Protein AF-A0A8X6WBP4-F1 (afdb_monomer)

Foldseek 3Di:
DDKDWDFDWDQDPVRDTDGDPATDIDQLLQLVQCLLCLVVDDQPDPDWDWDDGPNFWIWIWDADVNFTKIKIWTWDQDPVRDIGTDPHIDIGGPVRSVVCNVCSVVVNVVSLCCCFVPVLLVLLQVVLCVLDPDDADDDDCVVVLVVLLVLLLQLLLVQLVVLLVVQDDFQCVVVVPPDPVSGCVNPPALVNSCVNCVSNSSSVRPSNVSSVVSCVVCVVSSSNSDPVSSVVDPRVVSNVSSSVVNNVPTPVD

Sequence (253 aa):
MVQVHLRLYKRDGNNRLFPTKRGVCFSPMLWQSFVNQIEQINTSSSVEETILIKDSLMISTVFIENIPNIIFQRYFQKKDYSKKFVPGTCVLSENNWLELQRIHKIITESVMWLTFDRMLRNLLLSEASKIMPSAVVNTDASEVELVLTTSLIELLCDYLGNSIADVFECYGCVQQYGNQLGHECITMDYETRIRLYGGLALFTIDFEQLIKDFIQRNIQLLNYLNPIFVNKWDMLSIFDNAKKMYIASDPNR

Solvent-accessible surface area (backbone atoms only — not comparable to full-atom values): 14447 Å² total; per-residue (Å²): 133,72,69,50,74,50,61,48,67,45,66,51,100,82,69,49,80,42,78,51,87,38,20,46,76,29,47,60,41,56,44,44,56,43,59,79,45,53,85,76,63,68,75,86,55,98,59,77,46,76,50,71,44,90,82,36,35,39,39,32,42,43,70,59,95,85,39,55,28,43,36,37,37,40,36,44,68,45,98,85,69,48,76,45,75,49,96,31,52,28,77,32,48,56,71,56,45,55,48,46,68,71,44,46,64,62,51,50,53,50,52,51,46,50,44,43,54,53,46,47,51,50,50,45,51,56,56,48,48,74,80,48,84,81,60,85,67,91,64,95,48,65,70,57,48,51,54,54,50,50,53,48,24,52,52,46,22,52,45,41,52,52,22,29,61,74,68,57,80,34,62,14,67,77,71,63,52,92,49,69,91,47,23,47,82,74,70,56,53,45,60,59,46,44,72,74,34,37,70,49,9,57,58,62,48,60,61,71,58,52,43,51,52,50,48,66,76,39,59,92,56,48,59,57,64,41,73,76,54,55,71,67,59,55,47,64,60,45,52,53,49,10,54,50,51,44,40,70,64,34,88,90,113

pLDDT: mean 87.06, std 8.37, range [54.28, 97.69]

Radius of gyration: 22.21 Å; Cα contacts (8 Å, |Δi|>4): 314; chains: 1; bounding box: 58×42×57 Å

Structure (mmCIF, N/CA/C/O backbone):
data_AF-A0A8X6WBP4-F1
#
_entry.id   AF-A0A8X6WBP4-F1
#
loop_
_atom_site.group_PDB
_atom_site.id
_atom_site.type_symbol
_atom_site.label_atom_id
_atom_site.label_alt_id
_atom_site.label_comp_id
_atom_site.label_asym_id
_atom_site.label_entity_id
_atom_site.label_seq_id
_atom_site.pdbx_PDB_ins_code
_atom_site.Cartn_x
_atom_site.Cartn_y
_atom_site.Cartn_z
_atom_site.occupancy
_atom_site.B_iso_or_equiv
_atom_site.auth_seq_id
_atom_site.auth_comp_id
_atom_site.auth_asym_id
_atom_site.auth_atom_id
_atom_site.pdbx_PDB_model_num
ATOM 1 N N . MET A 1 1 ? 3.610 -11.445 1.549 1.00 72.06 1 MET A N 1
ATOM 2 C CA . MET A 1 1 ? 2.913 -10.143 1.537 1.00 72.06 1 MET A CA 1
ATOM 3 C C . MET A 1 1 ? 2.976 -9.532 2.931 1.00 72.06 1 MET A C 1
ATOM 5 O O . MET A 1 1 ? 2.794 -10.263 3.900 1.00 72.06 1 MET A O 1
ATOM 9 N N . VAL A 1 2 ? 3.289 -8.239 3.039 1.00 86.56 2 VAL A N 1
ATOM 10 C CA . VAL A 1 2 ? 3.347 -7.511 4.321 1.00 86.56 2 VAL A CA 1
ATOM 11 C C . VAL A 1 2 ? 1.945 -7.431 4.923 1.00 86.56 2 VAL A C 1
ATOM 13 O O . VAL A 1 2 ? 0.973 -7.299 4.184 1.00 86.56 2 VAL A O 1
ATOM 16 N N . GLN A 1 3 ? 1.824 -7.555 6.243 1.00 91.25 3 GLN A N 1
ATOM 17 C CA . GLN A 1 3 ? 0.559 -7.417 6.967 1.00 91.25 3 GLN A CA 1
ATOM 18 C C . GLN A 1 3 ? 0.796 -6.633 8.255 1.00 91.25 3 GLN A C 1
ATOM 20 O O . GLN A 1 3 ? 1.812 -6.836 8.922 1.00 91.25 3 GLN A O 1
ATOM 25 N N . VAL A 1 4 ? -0.163 -5.787 8.630 1.00 93.06 4 VAL A N 1
ATOM 26 C CA . VAL A 1 4 ? -0.171 -5.134 9.945 1.00 93.06 4 VAL A CA 1
ATOM 27 C C . VAL A 1 4 ? -1.068 -5.938 10.870 1.00 93.06 4 VAL A C 1
ATOM 29 O O . VAL A 1 4 ? -2.207 -6.259 10.530 1.00 93.06 4 VAL A O 1
ATOM 32 N N . HIS A 1 5 ? -0.562 -6.279 12.051 1.00 92.69 5 HIS A N 1
ATOM 33 C CA . HIS A 1 5 ? -1.313 -7.019 13.056 1.00 92.69 5 HIS A CA 1
ATOM 34 C C . HIS A 1 5 ? -1.520 -6.158 14.295 1.00 92.69 5 HIS A C 1
ATOM 36 O O . HIS A 1 5 ? -0.564 -5.853 15.003 1.00 92.69 5 HIS A O 1
ATOM 42 N N . LEU A 1 6 ? -2.779 -5.859 14.606 1.00 92.44 6 LEU A N 1
ATOM 43 C CA . LEU A 1 6 ? -3.164 -5.289 15.890 1.00 92.44 6 LEU A CA 1
ATOM 44 C C . LEU A 1 6 ? -3.692 -6.425 16.769 1.00 92.44 6 LEU A C 1
ATOM 46 O O . LEU A 1 6 ? -4.698 -7.054 16.434 1.00 92.44 6 LEU A O 1
ATOM 50 N N . ARG A 1 7 ? -2.989 -6.746 17.860 1.00 91.00 7 ARG A N 1
ATOM 51 C CA . ARG A 1 7 ? -3.294 -7.915 18.698 1.00 91.00 7 ARG A CA 1
ATOM 52 C C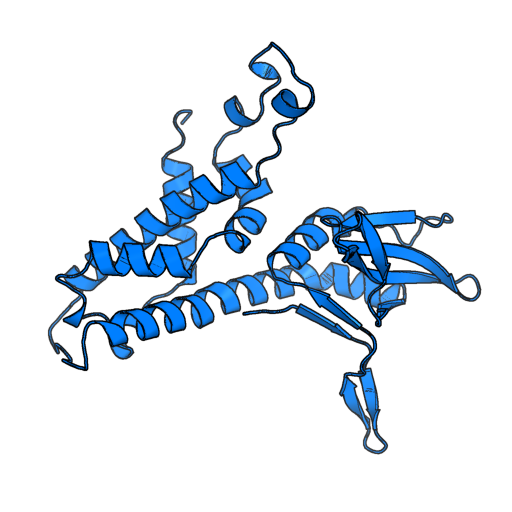 . ARG A 1 7 ? -3.240 -7.598 20.179 1.00 91.00 7 ARG A C 1
ATOM 54 O O . ARG A 1 7 ? -2.382 -6.852 20.634 1.00 91.00 7 ARG A O 1
ATOM 61 N N . LEU A 1 8 ? -4.099 -8.280 20.930 1.00 89.56 8 LEU A N 1
ATOM 62 C CA . LEU A 1 8 ? -3.974 -8.361 22.377 1.00 89.56 8 LEU A CA 1
ATOM 63 C C . LEU A 1 8 ? -2.811 -9.294 22.728 1.00 89.56 8 LEU A C 1
ATOM 65 O O . LEU A 1 8 ? -2.771 -10.431 22.244 1.00 89.56 8 LEU A O 1
ATOM 69 N N . TYR A 1 9 ? -1.919 -8.842 23.604 1.00 90.81 9 TYR A N 1
ATOM 70 C CA . TYR A 1 9 ? -0.836 -9.648 24.164 1.00 90.81 9 TYR A CA 1
ATOM 71 C C . TYR A 1 9 ? -1.169 -10.096 25.588 1.00 90.81 9 TYR A C 1
ATOM 73 O O . TYR A 1 9 ? -1.854 -9.399 26.334 1.00 90.81 9 TYR A O 1
ATOM 81 N N . LYS A 1 10 ? -0.674 -11.274 25.967 1.00 92.31 10 LYS A N 1
ATOM 82 C CA . LYS A 1 10 ? -0.695 -11.783 27.343 1.00 92.31 10 LYS A CA 1
ATOM 83 C C . LYS A 1 10 ? 0.729 -11.958 27.842 1.00 92.31 10 LYS A C 1
ATOM 85 O O . LYS A 1 10 ? 1.623 -12.226 27.046 1.00 92.31 10 LYS A O 1
ATOM 90 N N . ARG A 1 11 ? 0.921 -11.827 29.152 1.00 94.75 11 ARG A N 1
ATOM 91 C CA . ARG A 1 11 ? 2.181 -12.160 29.820 1.00 94.75 11 ARG A CA 1
ATOM 92 C C . ARG A 1 11 ? 2.130 -13.613 30.294 1.00 94.75 11 ARG A C 1
ATOM 94 O O . ARG A 1 11 ? 1.079 -14.060 30.752 1.00 94.75 11 ARG A O 1
ATOM 101 N N . ASP A 1 12 ? 3.225 -14.348 30.140 1.00 91.44 12 ASP A N 1
ATOM 102 C CA . ASP A 1 12 ? 3.395 -15.649 30.795 1.00 91.44 12 ASP A CA 1
ATOM 103 C C . ASP A 1 12 ? 3.832 -15.483 32.263 1.00 91.44 12 ASP A C 1
ATOM 105 O O . ASP A 1 12 ? 4.003 -14.366 32.757 1.00 91.44 12 ASP A O 1
ATOM 109 N N . GLY A 1 13 ? 4.042 -16.604 32.963 1.00 91.56 13 GLY A N 1
ATOM 110 C CA . GLY A 1 13 ? 4.561 -16.605 34.337 1.00 91.56 13 GLY A CA 1
ATOM 111 C C . GLY A 1 13 ? 5.961 -15.991 34.490 1.00 91.56 13 GLY A C 1
ATOM 112 O O . GLY A 1 13 ? 6.348 -15.649 35.600 1.00 91.56 13 GLY A O 1
ATOM 113 N N . ASN A 1 14 ? 6.691 -15.792 33.386 1.00 93.12 14 ASN A N 1
ATOM 114 C CA . ASN A 1 14 ? 8.007 -15.150 33.327 1.00 93.12 14 ASN A CA 1
ATOM 115 C C . ASN A 1 14 ? 7.933 -13.714 32.782 1.00 93.12 14 ASN A C 1
ATOM 117 O O . ASN A 1 14 ? 8.950 -13.146 32.379 1.00 93.12 14 ASN A O 1
ATOM 121 N N . ASN A 1 15 ? 6.736 -13.121 32.744 1.00 91.75 15 ASN A N 1
ATOM 122 C CA . ASN A 1 15 ? 6.488 -11.757 32.290 1.00 91.75 15 ASN A CA 1
ATOM 123 C C . ASN A 1 15 ? 6.771 -11.492 30.792 1.00 91.75 15 ASN A C 1
ATOM 125 O O . ASN A 1 15 ? 6.808 -10.333 30.368 1.00 91.75 15 ASN A O 1
ATOM 129 N N . ARG A 1 16 ? 6.949 -12.537 29.975 1.00 93.69 16 ARG A N 1
ATOM 130 C CA . ARG A 1 16 ? 7.169 -12.436 28.523 1.00 93.69 16 ARG A CA 1
ATOM 131 C C . ARG A 1 16 ? 5.844 -12.243 27.797 1.00 93.69 16 ARG A C 1
ATOM 133 O O . ARG A 1 16 ? 4.859 -12.907 28.108 1.00 93.69 16 ARG A O 1
ATOM 140 N N . LEU A 1 17 ? 5.823 -11.340 26.819 1.00 93.94 17 LEU A N 1
ATOM 141 C CA . LEU A 1 17 ? 4.630 -11.035 26.030 1.00 93.94 17 LEU A CA 1
ATOM 142 C C . LEU A 1 17 ? 4.447 -12.039 24.887 1.00 93.94 17 LEU A C 1
ATOM 144 O O . LEU A 1 17 ? 5.353 -12.241 24.084 1.00 93.94 17 LEU A O 1
ATOM 148 N N . PHE A 1 18 ? 3.241 -12.593 24.764 1.00 92.31 18 PHE A N 1
ATOM 149 C CA . PHE A 1 18 ? 2.841 -13.451 23.650 1.00 92.31 18 PHE A CA 1
ATOM 150 C C . PHE A 1 18 ? 1.540 -12.956 23.017 1.00 92.31 18 PHE A C 1
ATOM 152 O O . PHE A 1 18 ? 0.595 -12.612 23.739 1.00 92.31 18 PHE A O 1
ATOM 159 N N . PRO A 1 19 ? 1.454 -12.928 21.676 1.00 90.62 19 PRO A N 1
ATOM 160 C CA . PRO A 1 19 ? 0.252 -12.491 20.990 1.00 90.62 19 PRO A CA 1
ATOM 161 C C . PRO A 1 19 ? -0.862 -13.522 21.170 1.00 90.62 19 PRO A C 1
ATOM 163 O O . PRO A 1 19 ? -0.666 -14.728 21.017 1.00 90.62 19 PRO A O 1
ATOM 166 N N . THR A 1 20 ? -2.073 -13.051 21.442 1.00 89.44 20 THR A N 1
ATOM 167 C CA . THR A 1 20 ? -3.259 -13.910 21.465 1.00 89.44 20 THR A CA 1
ATOM 168 C C . THR A 1 20 ? -3.859 -14.073 20.063 1.00 89.44 20 THR A C 1
ATOM 170 O O . THR A 1 20 ? -3.433 -13.450 19.083 1.00 89.44 20 THR A O 1
ATOM 173 N N . LYS A 1 21 ? -4.897 -14.914 19.961 1.00 84.56 21 LYS A N 1
ATOM 174 C CA . LYS A 1 21 ? -5.752 -14.999 18.766 1.00 84.56 21 LYS A CA 1
ATOM 175 C C . LYS A 1 21 ? -6.727 -13.815 18.638 1.00 84.56 21 LYS A C 1
ATOM 177 O O . LYS A 1 21 ? -7.383 -13.708 17.610 1.00 84.56 21 LYS A O 1
ATOM 182 N N . ARG A 1 22 ? -6.842 -12.950 19.657 1.00 86.19 22 ARG A N 1
ATOM 183 C CA . ARG A 1 22 ? -7.698 -11.756 19.619 1.00 86.19 22 ARG A CA 1
ATOM 184 C C . ARG A 1 22 ? -6.939 -10.608 18.965 1.00 86.19 22 ARG A C 1
ATOM 186 O O . ARG A 1 22 ? -5.883 -10.197 19.450 1.00 86.19 22 ARG A O 1
ATOM 193 N N . GLY A 1 23 ? -7.472 -10.119 17.859 1.00 89.75 23 GLY A N 1
ATOM 194 C CA . GLY A 1 23 ? -6.868 -9.056 17.082 1.00 89.75 23 GLY A CA 1
ATOM 195 C C . GLY A 1 23 ? -7.451 -8.978 15.683 1.00 89.75 23 GLY A C 1
ATOM 196 O O . GLY A 1 23 ? -8.296 -9.785 15.297 1.00 89.75 23 GLY A O 1
ATOM 197 N N . VAL A 1 24 ? -6.945 -8.020 14.922 1.00 91.38 24 VAL A N 1
ATOM 198 C CA . VAL A 1 24 ? -7.272 -7.823 13.513 1.00 91.38 24 VAL A CA 1
ATOM 199 C C . VAL A 1 24 ? -5.991 -7.757 12.687 1.00 91.38 24 VAL A C 1
ATOM 201 O O . VAL A 1 24 ? -4.906 -7.437 13.178 1.00 91.38 24 VAL A O 1
ATOM 204 N N . CYS A 1 25 ? -6.115 -8.136 11.421 1.00 91.38 25 CYS A N 1
ATOM 205 C CA . CYS A 1 25 ? -5.031 -8.144 10.451 1.00 91.38 25 CYS A CA 1
ATOM 206 C C . CYS A 1 25 ? -5.423 -7.254 9.279 1.00 91.38 25 CYS A C 1
ATOM 208 O O . CYS A 1 25 ? -6.505 -7.450 8.713 1.00 91.38 25 CYS A O 1
ATOM 210 N N . PHE A 1 26 ? -4.538 -6.337 8.909 1.00 92.00 26 PHE A N 1
ATOM 211 C CA . PHE A 1 26 ? -4.713 -5.413 7.801 1.00 92.00 26 PHE A CA 1
ATOM 212 C C . PHE A 1 26 ? -3.781 -5.808 6.658 1.00 92.00 26 PHE A C 1
ATOM 214 O O . PHE A 1 26 ? -2.577 -5.996 6.870 1.00 92.00 26 PHE A O 1
ATOM 221 N N . SER A 1 27 ? -4.331 -5.872 5.445 1.00 91.38 27 SER A N 1
ATOM 222 C CA . SER A 1 27 ? -3.504 -5.732 4.249 1.00 91.38 27 SER A CA 1
ATOM 223 C C . SER A 1 27 ? -2.949 -4.301 4.184 1.00 91.38 27 SER A C 1
ATOM 225 O O . SER A 1 27 ? -3.546 -3.405 4.787 1.00 91.38 27 SER A O 1
ATOM 227 N N . PRO A 1 28 ? -1.854 -4.049 3.448 1.00 91.50 28 PRO A N 1
ATOM 228 C CA . PRO A 1 28 ? -1.302 -2.701 3.307 1.00 91.50 28 PRO A CA 1
ATOM 229 C C . PRO A 1 28 ? -2.335 -1.678 2.808 1.00 91.50 28 PRO A C 1
ATOM 231 O O . PRO A 1 28 ? -2.481 -0.610 3.394 1.00 91.50 28 PRO A O 1
ATOM 234 N N . MET A 1 29 ? -3.155 -2.055 1.821 1.00 89.56 29 MET A N 1
ATOM 235 C CA . MET A 1 29 ? -4.244 -1.214 1.309 1.00 89.56 29 MET A CA 1
ATOM 236 C C . MET A 1 29 ? -5.315 -0.909 2.372 1.00 89.56 29 MET A C 1
ATOM 238 O O . MET A 1 29 ? -5.761 0.234 2.503 1.00 89.56 29 MET A O 1
ATOM 242 N N . LEU A 1 30 ? -5.730 -1.915 3.154 1.00 91.56 30 LEU A N 1
ATOM 243 C CA . LEU A 1 30 ? -6.717 -1.721 4.221 1.00 91.56 30 LEU A CA 1
A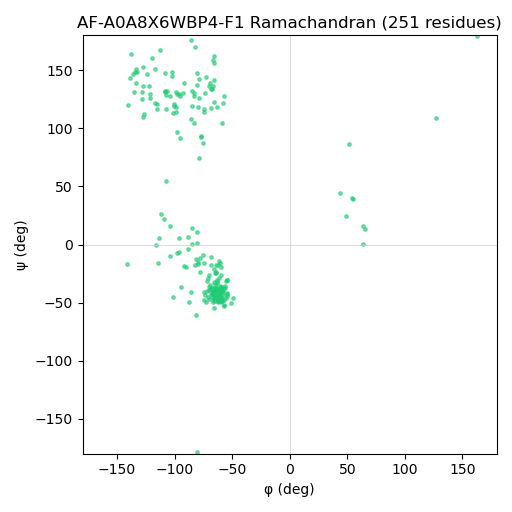TOM 244 C C . LEU A 1 30 ? -6.145 -0.866 5.360 1.00 91.56 30 LEU A C 1
ATOM 246 O O . LEU A 1 30 ? -6.861 -0.037 5.913 1.00 91.56 30 LEU A O 1
ATOM 250 N N . TRP A 1 31 ? -4.860 -1.043 5.681 1.00 94.19 31 TRP A N 1
ATOM 251 C CA . TRP A 1 31 ? -4.138 -0.210 6.641 1.00 94.19 31 TRP A CA 1
ATOM 252 C C . TRP A 1 31 ? -4.106 1.251 6.189 1.00 94.19 31 TRP A C 1
ATOM 254 O O . TRP A 1 31 ? -4.489 2.125 6.958 1.00 94.19 31 TRP A O 1
ATOM 264 N N . GLN A 1 32 ? -3.739 1.519 4.934 1.00 93.00 32 GLN A N 1
ATOM 265 C CA . GLN A 1 32 ? -3.720 2.883 4.404 1.00 93.00 32 GLN A CA 1
ATOM 266 C C . GLN A 1 32 ? -5.115 3.519 4.396 1.00 93.00 32 GLN A C 1
ATOM 268 O O . GLN A 1 32 ? -5.271 4.676 4.775 1.00 93.00 32 GLN A O 1
ATOM 273 N N . SER A 1 33 ? -6.142 2.750 4.023 1.00 91.81 33 SER A N 1
ATOM 274 C CA . SER A 1 33 ? -7.533 3.220 4.056 1.00 91.81 33 SER A CA 1
ATOM 275 C C . SER A 1 33 ? -7.980 3.580 5.478 1.00 91.81 33 SER A C 1
ATOM 277 O O . SER A 1 33 ? -8.691 4.561 5.666 1.00 91.81 33 SER A O 1
ATOM 279 N N . PHE A 1 34 ? -7.543 2.805 6.476 1.00 92.81 34 PHE A N 1
ATOM 280 C CA . PHE A 1 34 ? -7.770 3.104 7.888 1.00 92.81 34 PHE A CA 1
ATOM 281 C C . PHE A 1 34 ? -7.025 4.369 8.332 1.00 92.81 34 PHE A C 1
ATOM 283 O O . PHE A 1 34 ? -7.631 5.240 8.946 1.00 92.81 34 PHE A O 1
ATOM 290 N N . VAL A 1 35 ? -5.740 4.500 7.993 1.00 92.75 35 VAL A N 1
ATOM 291 C CA . VAL A 1 35 ? -4.917 5.666 8.354 1.00 92.75 35 VAL A CA 1
ATOM 292 C C . VAL A 1 35 ? -5.518 6.966 7.823 1.00 92.75 35 VAL A C 1
ATOM 294 O O . VAL A 1 35 ? -5.563 7.946 8.557 1.00 92.75 35 VAL A O 1
ATOM 297 N N . ASN A 1 36 ? -6.070 6.967 6.608 1.00 88.88 36 ASN A N 1
ATOM 298 C CA . ASN A 1 36 ? -6.724 8.150 6.039 1.00 88.88 36 ASN A CA 1
ATOM 299 C C . ASN A 1 36 ? -7.960 8.620 6.838 1.00 88.88 36 ASN A C 1
ATOM 301 O O . ASN A 1 36 ? -8.400 9.751 6.661 1.00 88.88 36 ASN A O 1
ATOM 305 N N . GLN A 1 37 ? -8.525 7.766 7.697 1.00 88.62 37 GLN A N 1
ATOM 306 C CA . GLN A 1 37 ? -9.710 8.061 8.512 1.00 88.62 37 GLN A CA 1
ATOM 307 C C . GLN A 1 37 ? -9.416 8.040 10.020 1.00 88.62 37 GLN A C 1
ATOM 309 O O . GLN A 1 37 ? -10.312 8.289 10.823 1.00 88.62 37 GLN A O 1
ATOM 314 N N . ILE A 1 38 ? -8.172 7.765 10.432 1.00 89.44 38 ILE A N 1
ATOM 315 C CA . ILE A 1 38 ? -7.828 7.549 11.845 1.00 89.44 38 ILE A CA 1
ATOM 316 C C . ILE A 1 38 ? -8.076 8.792 12.713 1.00 89.44 38 ILE A C 1
ATOM 318 O O . ILE A 1 38 ? -8.403 8.676 13.891 1.00 89.44 38 ILE A O 1
ATOM 322 N N . GLU A 1 39 ? -7.942 9.981 12.128 1.00 84.75 39 GLU A N 1
ATOM 323 C CA . GLU A 1 39 ? -8.155 11.266 12.803 1.00 84.75 39 GLU A CA 1
ATOM 324 C C . GLU A 1 39 ? -9.644 11.632 12.923 1.00 84.75 39 GLU A C 1
ATOM 326 O O . GLU A 1 39 ? -10.002 12.469 13.745 1.00 84.75 39 GLU A O 1
ATOM 331 N N . GLN A 1 40 ? -10.522 10.991 12.142 1.00 82.94 40 GLN A N 1
ATOM 332 C CA . GLN A 1 40 ? -11.969 11.243 12.162 1.00 82.94 40 GLN A CA 1
ATOM 333 C C . GLN A 1 40 ? -12.681 10.480 13.286 1.00 82.94 40 GLN A C 1
ATOM 335 O O . GLN A 1 40 ? -13.807 10.812 13.642 1.00 82.94 40 GLN A O 1
ATOM 340 N N . ILE A 1 41 ? -12.035 9.456 13.847 1.00 81.75 41 ILE A N 1
ATOM 341 C CA . ILE A 1 41 ? -12.602 8.608 14.896 1.00 81.75 41 ILE A CA 1
ATOM 342 C C . ILE A 1 41 ? -12.345 9.269 16.243 1.00 81.75 41 ILE A C 1
ATOM 344 O O . ILE A 1 41 ? -11.213 9.284 16.740 1.00 81.75 41 ILE A O 1
ATOM 348 N N . ASN A 1 42 ? -13.404 9.805 16.841 1.00 73.88 42 ASN A N 1
ATOM 349 C CA . ASN A 1 42 ? -13.314 10.501 18.110 1.00 73.88 42 ASN A CA 1
ATOM 350 C C . ASN A 1 42 ? -13.719 9.585 19.277 1.00 73.88 42 ASN A C 1
ATOM 352 O O . ASN A 1 42 ? -14.863 9.150 19.369 1.00 73.88 42 ASN A O 1
ATOM 356 N N . THR A 1 43 ? -12.794 9.321 20.205 1.00 69.75 43 THR A N 1
ATOM 357 C CA . THR A 1 43 ? -13.091 8.596 21.456 1.00 69.75 43 THR A CA 1
ATOM 358 C C . THR A 1 43 ? -13.747 9.462 22.526 1.00 69.75 43 THR A C 1
ATOM 360 O O . THR A 1 43 ? -14.265 8.921 23.498 1.00 69.75 43 THR A O 1
ATOM 363 N N . SER A 1 44 ? -13.717 10.790 22.374 1.00 69.19 44 SER A N 1
ATOM 364 C CA . SER A 1 44 ? -14.253 11.740 23.359 1.00 69.19 44 SER A CA 1
ATOM 365 C C . SER A 1 44 ? -15.736 12.073 23.162 1.00 69.19 44 SER A C 1
ATOM 367 O O . SER A 1 44 ? -16.309 12.802 23.974 1.00 69.19 44 SER A O 1
ATOM 369 N N . SER A 1 45 ? -16.377 11.560 22.104 1.00 67.44 45 SER A N 1
ATOM 370 C CA . SER A 1 45 ? -17.820 11.720 21.929 1.00 67.44 45 SER A CA 1
ATOM 371 C C . SER A 1 45 ? -18.571 10.830 22.924 1.00 67.44 45 SER A C 1
ATOM 373 O O . SER A 1 45 ? -18.148 9.724 23.243 1.00 67.44 45 SER A O 1
ATOM 375 N N . SER A 1 46 ? -19.706 11.309 23.438 1.00 68.75 46 SER A N 1
ATOM 376 C CA . SER A 1 46 ? -20.600 10.530 24.309 1.00 68.75 46 SER A CA 1
ATOM 377 C C . SER A 1 46 ? -21.518 9.578 23.529 1.00 68.75 46 SER A C 1
ATOM 379 O O . SER A 1 46 ? -22.474 9.042 24.088 1.00 68.75 46 SER A O 1
ATOM 381 N N . VAL A 1 47 ? -21.265 9.401 22.230 1.00 77.62 47 VAL A N 1
ATOM 382 C CA . VAL A 1 47 ? -22.134 8.692 21.291 1.00 77.62 47 VAL A CA 1
ATOM 383 C C . VAL A 1 47 ? -21.353 7.547 20.661 1.00 77.62 47 VAL A C 1
ATOM 385 O O . VAL A 1 47 ? -20.198 7.703 20.275 1.00 77.62 47 VAL A O 1
ATOM 388 N N . GLU A 1 48 ? -21.989 6.383 20.553 1.00 82.56 48 GLU A N 1
ATOM 389 C CA . GLU A 1 48 ? -21.425 5.269 19.798 1.00 82.56 48 GLU A CA 1
ATOM 390 C C . GLU A 1 48 ? -21.416 5.612 18.307 1.00 82.56 48 GLU A C 1
ATOM 392 O O . GLU A 1 48 ? -22.457 5.807 17.680 1.00 82.56 48 GLU A O 1
ATOM 397 N N . GLU A 1 49 ? -20.221 5.678 17.735 1.00 85.56 49 GLU A N 1
ATOM 398 C CA . GLU A 1 49 ? -20.013 5.904 16.311 1.00 85.56 49 GLU A CA 1
ATOM 399 C C . GLU A 1 49 ? -19.523 4.619 15.657 1.00 85.56 49 GLU A C 1
ATOM 401 O O . GLU A 1 49 ? -18.828 3.809 16.271 1.00 85.56 49 GLU A O 1
ATOM 406 N N . THR A 1 50 ? -19.902 4.407 14.400 1.00 87.25 50 THR A N 1
ATOM 407 C CA . THR A 1 50 ? -19.411 3.285 13.603 1.00 87.25 50 THR A CA 1
ATOM 408 C C . THR A 1 50 ? -19.043 3.764 12.216 1.00 87.25 50 THR A C 1
ATOM 410 O O . THR A 1 50 ? -19.835 4.403 11.529 1.00 87.25 50 THR A O 1
ATOM 413 N N . ILE A 1 51 ? -17.849 3.379 11.791 1.00 88.44 51 ILE A N 1
ATOM 414 C CA . ILE A 1 51 ? -17.312 3.629 10.459 1.00 88.44 51 ILE A CA 1
ATOM 415 C C . ILE A 1 51 ? -16.914 2.311 9.799 1.00 88.44 51 ILE A C 1
ATOM 417 O O . ILE A 1 51 ? -16.485 1.345 10.442 1.00 88.44 51 ILE A O 1
ATOM 421 N N . LEU A 1 52 ? -17.073 2.282 8.479 1.00 88.19 52 LEU A N 1
ATOM 422 C CA . LEU A 1 52 ? -16.760 1.138 7.637 1.00 88.19 52 LEU A CA 1
ATOM 423 C C . LEU A 1 52 ? -15.619 1.504 6.692 1.00 88.19 52 LEU A C 1
ATOM 425 O O . LEU A 1 52 ? -15.746 2.401 5.865 1.00 88.19 52 LEU A O 1
ATOM 429 N N . ILE A 1 53 ? -14.518 0.763 6.778 1.00 87.69 53 ILE A N 1
ATOM 430 C CA . ILE A 1 53 ? -13.364 0.929 5.896 1.00 87.69 53 ILE A CA 1
ATOM 431 C C . ILE A 1 53 ? -13.410 -0.151 4.812 1.00 87.69 53 ILE A C 1
ATOM 433 O O . ILE A 1 53 ? -13.354 -1.349 5.121 1.00 87.69 53 ILE A O 1
ATOM 437 N N . LYS A 1 54 ? -13.502 0.284 3.544 1.00 82.50 54 LYS A N 1
ATOM 438 C CA . LYS A 1 54 ? -13.460 -0.561 2.329 1.00 82.50 54 LYS A CA 1
ATOM 439 C C . LYS A 1 54 ? -14.312 -1.836 2.456 1.00 82.50 54 LYS A C 1
ATOM 441 O O . LYS A 1 54 ? -13.827 -2.935 2.191 1.00 82.50 54 LYS A O 1
ATOM 446 N N . ASP A 1 55 ? -15.530 -1.697 2.983 1.00 81.25 55 ASP A N 1
ATOM 447 C CA . ASP A 1 55 ? -16.513 -2.777 3.182 1.00 81.25 55 ASP A CA 1
ATOM 448 C C . ASP A 1 55 ? -15.995 -4.066 3.860 1.00 81.25 55 ASP A C 1
ATOM 450 O O . ASP A 1 55 ? -16.550 -5.151 3.678 1.00 81.25 55 ASP A O 1
ATOM 454 N N . SER A 1 56 ? -14.925 -3.979 4.654 1.00 87.00 56 SER A N 1
ATOM 455 C CA . SER A 1 56 ? -14.251 -5.171 5.201 1.00 87.00 56 SER A CA 1
ATOM 456 C C . SER A 1 56 ? -13.771 -5.026 6.642 1.00 87.00 56 SER A C 1
ATOM 458 O O . SER A 1 56 ? -13.510 -6.029 7.322 1.00 87.00 56 SER A O 1
ATOM 460 N N . LEU A 1 57 ? -13.684 -3.792 7.136 1.00 89.88 57 LEU A N 1
ATOM 461 C CA . LEU A 1 57 ? -13.349 -3.482 8.515 1.00 89.88 57 LEU A CA 1
ATOM 462 C C . LEU A 1 57 ? -14.393 -2.533 9.092 1.00 89.88 57 LEU A C 1
ATOM 464 O O . LEU A 1 57 ? -14.642 -1.463 8.547 1.00 89.88 57 LEU A O 1
ATOM 468 N N . MET A 1 58 ? -14.982 -2.944 10.206 1.00 90.69 58 MET A N 1
ATOM 469 C CA . MET A 1 58 ? -15.827 -2.108 11.041 1.00 90.69 58 MET A CA 1
ATOM 470 C C . MET A 1 58 ? -14.996 -1.603 12.214 1.00 90.69 58 MET A C 1
ATOM 472 O O . MET A 1 58 ? -14.303 -2.396 12.866 1.00 90.69 58 MET A O 1
ATOM 476 N N . ILE A 1 59 ? -15.065 -0.299 12.457 1.00 91.75 59 ILE A N 1
ATOM 477 C CA . ILE A 1 59 ? -14.483 0.342 13.630 1.00 91.75 59 ILE A CA 1
ATOM 478 C C . ILE A 1 59 ? -15.619 1.042 14.363 1.00 91.75 59 ILE A C 1
ATOM 480 O O . ILE A 1 59 ? -16.355 1.813 13.750 1.00 91.75 59 ILE A O 1
ATOM 484 N N . SER A 1 60 ? -15.777 0.739 15.647 1.00 90.06 60 SER A N 1
ATOM 485 C CA . SER A 1 60 ? -16.873 1.270 16.454 1.00 90.06 60 SER A CA 1
ATOM 486 C C . SER A 1 60 ? -16.373 1.777 17.797 1.00 90.06 60 SER A C 1
ATOM 488 O O . SER A 1 60 ? -15.564 1.105 18.442 1.00 90.06 60 SER A O 1
ATOM 490 N N . THR A 1 61 ? -16.893 2.917 18.237 1.00 90.62 61 THR A N 1
ATOM 491 C CA . THR A 1 61 ? -16.761 3.379 19.622 1.00 90.62 61 THR A CA 1
ATOM 492 C C . THR A 1 61 ? -17.845 2.707 20.455 1.00 90.62 61 THR A C 1
ATOM 494 O O . THR A 1 61 ? -19.016 2.750 20.088 1.00 90.62 61 THR A O 1
ATOM 497 N N . VAL A 1 62 ? -17.464 2.068 21.560 1.00 89.00 62 VAL A N 1
ATOM 498 C CA . VAL A 1 62 ? -18.391 1.409 22.492 1.00 89.00 62 VAL A CA 1
ATOM 499 C C . VAL A 1 62 ? -18.055 1.772 23.931 1.00 89.00 62 VAL A C 1
ATOM 501 O O . VAL A 1 62 ? -16.886 1.972 24.272 1.00 89.00 62 VAL A O 1
ATOM 504 N N . PHE A 1 63 ? -19.063 1.784 24.799 1.00 88.44 63 PHE A N 1
ATOM 505 C CA . PHE A 1 63 ? -18.876 2.036 26.227 1.00 88.44 63 PHE A CA 1
ATOM 506 C C . PHE A 1 63 ? -18.910 0.728 27.014 1.00 88.44 63 PHE A C 1
ATOM 508 O O . PHE A 1 63 ? -19.941 0.066 27.121 1.00 88.44 63 PHE A O 1
ATOM 515 N N . ILE A 1 64 ? -17.771 0.355 27.596 1.00 86.56 64 ILE A N 1
ATOM 516 C CA . ILE A 1 64 ? -17.658 -0.800 28.493 1.00 86.56 64 ILE A CA 1
ATOM 517 C C . ILE A 1 64 ? -17.487 -0.240 29.898 1.00 86.56 64 ILE A C 1
ATOM 519 O O . ILE A 1 64 ? -16.516 0.463 30.153 1.00 86.56 64 ILE A O 1
ATOM 523 N N . GLU A 1 65 ? -18.444 -0.506 30.791 1.00 88.56 65 GLU A N 1
ATOM 524 C CA . GLU A 1 65 ? -18.442 0.038 32.163 1.00 88.56 65 GLU A CA 1
ATOM 525 C C . GLU A 1 65 ? -18.340 1.580 32.195 1.00 88.56 65 GLU A C 1
ATOM 527 O O . GLU A 1 65 ? -17.656 2.155 33.034 1.00 88.56 65 GLU A O 1
ATOM 532 N N . ASN A 1 66 ? -19.026 2.256 31.262 1.00 86.31 66 ASN A N 1
ATOM 533 C CA . ASN A 1 66 ? -18.977 3.712 31.040 1.00 86.31 66 ASN A CA 1
ATOM 534 C C . ASN A 1 66 ? -17.607 4.263 30.596 1.00 86.31 66 ASN A C 1
ATOM 536 O O . ASN A 1 66 ? -17.394 5.473 30.641 1.00 86.31 66 ASN A O 1
ATOM 540 N N . ILE A 1 67 ? -16.694 3.405 30.134 1.00 87.50 67 ILE A N 1
ATOM 541 C CA . ILE A 1 67 ? -15.385 3.800 29.602 1.00 87.50 67 ILE A CA 1
ATOM 542 C C . ILE A 1 67 ? -15.384 3.622 28.074 1.00 87.50 67 ILE A C 1
ATOM 544 O O . ILE A 1 67 ? -15.724 2.528 27.596 1.00 87.50 67 ILE A O 1
ATOM 548 N N . PRO A 1 68 ? -14.990 4.645 27.292 1.00 88.69 68 PRO A N 1
ATOM 549 C CA . PRO A 1 68 ? -14.939 4.545 25.839 1.00 88.69 68 PRO A CA 1
ATOM 550 C C . PRO A 1 68 ? -13.831 3.585 25.390 1.00 88.69 68 PRO A C 1
ATOM 552 O O . PRO A 1 68 ? -12.690 3.621 25.859 1.00 88.69 68 PRO A O 1
ATOM 555 N N . ASN A 1 69 ? -14.180 2.705 24.459 1.00 90.94 69 ASN A N 1
ATOM 556 C CA . ASN A 1 69 ? -13.275 1.758 23.826 1.00 90.94 69 ASN A CA 1
ATOM 557 C C . ASN A 1 69 ? -13.500 1.757 22.314 1.00 90.94 69 ASN A C 1
ATOM 559 O O . ASN A 1 69 ? -14.626 1.905 21.846 1.00 90.94 69 ASN A O 1
ATOM 563 N N . ILE A 1 70 ? -12.435 1.510 21.554 1.00 92.31 70 ILE A N 1
ATOM 564 C CA . ILE A 1 70 ? -12.505 1.325 20.105 1.00 92.31 70 ILE A CA 1
ATOM 565 C C . ILE A 1 70 ? -12.452 -0.164 19.786 1.00 92.31 70 ILE A C 1
ATOM 567 O O . ILE A 1 70 ? -11.483 -0.855 20.112 1.00 92.31 70 ILE A O 1
ATOM 571 N N . ILE A 1 71 ? -13.488 -0.664 19.119 1.00 91.75 71 ILE A N 1
ATOM 572 C CA . ILE A 1 71 ? -13.546 -2.028 18.607 1.00 91.75 71 ILE A CA 1
ATOM 573 C C . ILE A 1 71 ? -13.178 -2.036 17.134 1.00 91.75 71 ILE A C 1
ATOM 575 O O . ILE A 1 71 ? -13.788 -1.347 16.328 1.00 91.75 71 ILE A O 1
ATOM 579 N N . PHE A 1 72 ? -12.245 -2.912 16.777 1.00 93.31 72 PHE A N 1
ATOM 580 C CA . PHE A 1 72 ? -11.987 -3.324 15.407 1.00 93.31 72 PHE A CA 1
ATOM 581 C C . PHE A 1 72 ? -12.567 -4.710 15.181 1.00 93.31 72 PHE A C 1
ATOM 583 O O . PHE A 1 72 ? -12.237 -5.665 15.896 1.00 93.31 72 PHE A O 1
ATOM 590 N N . GLN A 1 73 ? -13.373 -4.836 14.136 1.00 90.25 73 GLN A N 1
ATOM 591 C CA . GLN A 1 73 ? -14.030 -6.081 13.784 1.00 90.25 73 GLN A CA 1
ATOM 592 C C . GLN A 1 73 ? -14.035 -6.248 12.265 1.00 90.25 73 GLN A C 1
ATOM 594 O O . GLN A 1 73 ? -14.601 -5.446 11.525 1.00 90.25 73 GLN A O 1
ATOM 599 N N . ARG A 1 74 ? -13.414 -7.324 11.777 1.00 88.81 74 ARG A N 1
ATOM 600 C CA . ARG A 1 74 ? -13.467 -7.657 10.348 1.00 88.81 74 ARG A CA 1
ATOM 601 C C . ARG A 1 74 ? -14.774 -8.350 10.005 1.00 88.81 74 ARG A C 1
ATOM 603 O O . ARG A 1 74 ? -15.294 -9.141 10.798 1.00 88.81 74 ARG A O 1
ATOM 610 N N . TYR A 1 75 ? -15.255 -8.114 8.797 1.00 86.75 75 TYR A N 1
ATOM 611 C CA . TYR A 1 75 ? -16.338 -8.880 8.201 1.00 86.75 75 TYR A CA 1
ATOM 612 C C . TYR A 1 75 ? -16.029 -9.160 6.733 1.00 86.75 75 TYR A C 1
ATOM 614 O O . TYR A 1 75 ? -15.120 -8.576 6.147 1.00 86.75 75 TYR A O 1
ATOM 622 N N . PHE A 1 76 ? -16.749 -10.112 6.159 1.00 79.94 76 PHE A N 1
ATOM 623 C CA . PHE A 1 76 ? -16.681 -10.412 4.738 1.00 79.94 76 PHE A CA 1
ATOM 624 C C . PHE A 1 76 ? -18.087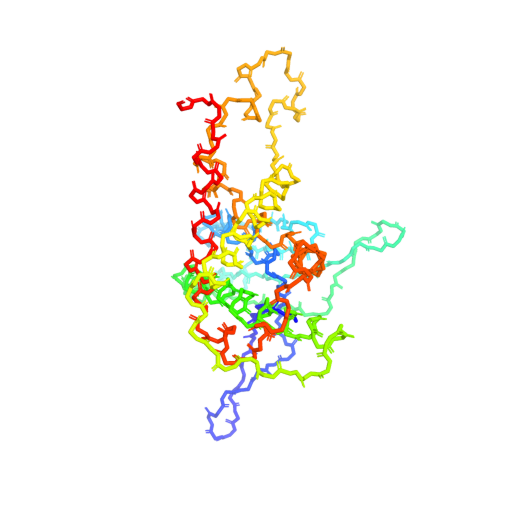 -10.516 4.173 1.00 79.94 76 PHE A C 1
ATOM 626 O O . PHE A 1 76 ? -19.020 -10.938 4.865 1.00 79.94 76 PHE A O 1
ATOM 633 N N . GLN A 1 77 ? -18.224 -10.141 2.909 1.00 80.31 77 GLN A N 1
ATOM 634 C CA . GLN A 1 77 ? -19.422 -10.412 2.142 1.00 80.31 77 GLN A CA 1
ATOM 635 C C . GLN A 1 77 ? -19.325 -11.813 1.536 1.00 80.31 77 GLN A C 1
ATOM 637 O O . GLN A 1 77 ? -18.297 -12.213 0.988 1.00 80.31 77 GLN A O 1
ATOM 642 N N . LYS A 1 78 ? -20.389 -12.593 1.680 1.00 82.44 78 LYS A N 1
ATOM 643 C CA . LYS A 1 78 ? -20.541 -13.895 1.035 1.00 82.44 78 LYS A CA 1
ATOM 644 C C . LYS A 1 78 ? -21.033 -13.734 -0.406 1.00 82.44 78 LYS A C 1
ATOM 646 O O . LYS A 1 78 ? -21.499 -12.673 -0.805 1.00 82.44 78 LYS A O 1
ATOM 651 N N . LYS A 1 79 ? -21.005 -14.834 -1.168 1.00 83.94 79 LYS A N 1
ATOM 652 C CA . LYS A 1 79 ? -21.547 -14.899 -2.540 1.00 83.94 79 LYS A CA 1
ATOM 653 C C . LYS A 1 79 ? -23.043 -14.570 -2.630 1.00 83.94 79 LYS A C 1
ATOM 655 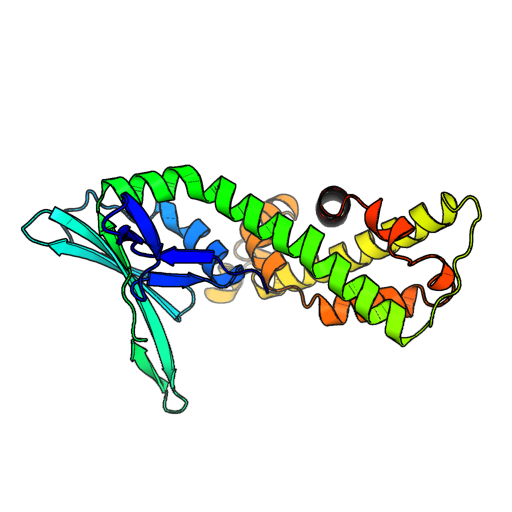O O . LYS A 1 79 ? -23.495 -14.129 -3.673 1.00 83.94 79 LYS A O 1
ATOM 660 N N . ASP A 1 80 ? -23.792 -14.784 -1.549 1.00 89.44 80 ASP A N 1
ATOM 661 C CA . ASP A 1 80 ? -25.214 -14.434 -1.419 1.00 89.44 80 ASP A CA 1
ATOM 662 C C . ASP A 1 80 ? -25.433 -12.973 -0.974 1.00 89.44 80 ASP A C 1
ATOM 664 O O . ASP A 1 80 ? -26.518 -12.616 -0.525 1.00 89.44 80 ASP A O 1
ATOM 668 N N . TYR A 1 81 ? -24.388 -12.140 -1.045 1.00 79.56 81 TYR A N 1
ATOM 669 C CA . TYR A 1 81 ? -24.341 -10.750 -0.590 1.00 79.56 81 TYR A CA 1
ATOM 670 C C . TYR A 1 81 ? -24.534 -10.530 0.918 1.00 79.56 81 TYR A C 1
ATOM 672 O O . TYR A 1 81 ? -24.423 -9.387 1.373 1.00 79.56 81 TYR A O 1
ATOM 680 N N . SER A 1 82 ? -24.725 -11.582 1.723 1.00 84.88 82 SER A N 1
ATOM 681 C CA . SER A 1 82 ? -24.797 -11.448 3.181 1.00 84.88 82 SER A CA 1
ATOM 682 C C . SER A 1 82 ? -23.434 -11.075 3.776 1.00 84.88 82 SER A C 1
ATOM 684 O O . SER A 1 82 ? -22.392 -11.595 3.372 1.00 84.88 82 SER A O 1
ATOM 686 N N . LYS A 1 83 ? -23.424 -10.172 4.762 1.00 82.31 83 LYS A N 1
ATOM 687 C CA . LYS A 1 83 ? -22.216 -9.783 5.507 1.00 82.31 83 LYS A CA 1
ATOM 688 C C . LYS A 1 83 ? -22.087 -10.660 6.759 1.00 82.31 83 LYS A C 1
ATOM 690 O O . LYS A 1 83 ? -23.048 -10.825 7.508 1.00 82.31 83 LYS A O 1
ATOM 695 N N . LYS A 1 84 ? -20.907 -11.244 6.997 1.00 85.06 84 LYS A N 1
ATOM 696 C CA . LYS A 1 84 ? -20.616 -12.054 8.193 1.00 85.06 84 LYS A CA 1
ATOM 697 C C . LYS A 1 84 ? -19.345 -11.574 8.885 1.00 85.06 84 LYS A C 1
ATOM 699 O O . LYS A 1 84 ? -18.302 -11.433 8.250 1.00 85.06 84 LYS A O 1
ATOM 704 N N . PHE A 1 85 ? -19.419 -11.389 10.200 1.00 83.06 85 PHE A N 1
ATOM 705 C CA . PHE A 1 85 ? -18.257 -11.070 11.024 1.00 83.06 85 PHE A CA 1
ATOM 706 C C . PHE A 1 85 ? -17.262 -12.235 11.084 1.00 83.06 85 PHE A C 1
ATOM 708 O O . PHE A 1 85 ? -17.635 -13.404 11.229 1.00 83.06 85 PHE A O 1
ATOM 715 N N . VAL A 1 86 ? -15.978 -11.904 10.963 1.00 79.06 86 VAL A N 1
ATOM 716 C CA . VAL A 1 86 ? -14.863 -12.842 11.118 1.00 79.06 86 VAL A CA 1
ATOM 717 C C . VAL A 1 86 ? -14.606 -13.065 12.612 1.00 79.06 86 VAL A C 1
ATOM 719 O O . VAL A 1 86 ? -14.679 -12.115 13.390 1.00 79.06 86 VAL A O 1
ATOM 722 N N . PRO A 1 87 ? -14.260 -14.285 13.054 1.00 69.44 87 PRO A N 1
ATOM 723 C CA . PRO A 1 87 ? -13.799 -14.497 14.420 1.00 69.44 87 PRO A CA 1
ATOM 724 C C . PRO A 1 87 ? -12.561 -13.640 14.725 1.00 69.44 87 PRO A C 1
ATOM 726 O O . PRO A 1 87 ? -11.535 -13.775 14.060 1.00 69.44 87 PRO A O 1
ATOM 729 N N . GLY A 1 88 ? -12.652 -12.787 15.744 1.00 69.19 88 GLY A N 1
ATOM 730 C CA . GLY A 1 88 ? -11.558 -11.915 16.170 1.00 69.19 88 GLY A CA 1
ATOM 731 C C . GLY A 1 88 ? -11.984 -10.454 16.248 1.00 69.19 88 GLY A C 1
ATOM 732 O O . GLY A 1 88 ? -12.169 -9.796 15.228 1.00 69.19 88 GLY A O 1
ATOM 733 N N . THR A 1 89 ? -12.090 -9.960 17.477 1.00 85.00 89 THR A N 1
ATOM 734 C CA . THR A 1 89 ? -12.177 -8.538 17.805 1.00 85.00 89 THR A CA 1
ATOM 735 C C . THR A 1 89 ? -10.827 -8.058 18.316 1.00 85.00 89 THR A C 1
ATOM 737 O O . THR A 1 89 ? -10.117 -8.787 19.023 1.00 85.00 89 THR A O 1
ATOM 740 N N . CYS A 1 90 ? -10.482 -6.816 18.001 1.00 91.62 90 CYS A N 1
ATOM 741 C CA . CYS A 1 90 ? -9.531 -6.062 18.805 1.00 91.62 90 CYS A CA 1
ATOM 742 C C . CYS A 1 90 ? -10.297 -4.976 19.549 1.00 91.62 90 CYS A C 1
ATOM 744 O O . CYS A 1 90 ? -11.089 -4.277 18.932 1.00 91.62 90 CYS A O 1
ATOM 746 N N . VAL A 1 91 ? -10.076 -4.861 20.854 1.00 91.69 91 VAL A N 1
ATOM 747 C CA . VAL A 1 91 ? -10.649 -3.793 21.675 1.00 91.69 91 VAL A CA 1
ATOM 748 C C . VAL A 1 91 ? -9.481 -2.982 22.205 1.00 91.69 91 VAL A C 1
ATOM 750 O O . VAL A 1 91 ? -8.590 -3.547 22.846 1.00 91.69 91 VAL A O 1
ATOM 753 N N . LEU A 1 92 ? -9.462 -1.691 21.901 1.00 92.88 92 LEU A N 1
ATOM 754 C CA . LEU A 1 92 ? -8.491 -0.744 22.423 1.00 92.88 92 LEU A CA 1
ATOM 755 C C . LEU A 1 92 ? -9.173 0.153 23.449 1.00 92.88 92 LEU A C 1
ATOM 757 O O . LEU A 1 92 ? -10.226 0.720 23.172 1.00 92.88 92 LEU A O 1
ATOM 761 N N . SER A 1 93 ? -8.534 0.313 24.605 1.00 91.44 93 SER A N 1
ATOM 762 C CA . SER A 1 93 ? -8.835 1.428 25.496 1.00 91.44 93 SER A CA 1
ATOM 763 C C . SER A 1 93 ? -8.444 2.747 24.834 1.00 91.44 93 SER A C 1
ATOM 765 O O . SER A 1 93 ? -7.609 2.763 23.925 1.00 91.44 93 SER A O 1
ATOM 767 N N . GLU A 1 94 ? -8.974 3.853 25.346 1.00 89.62 94 GLU A N 1
ATOM 768 C CA . GLU A 1 94 ? -8.613 5.202 24.903 1.00 89.62 94 GLU A CA 1
ATOM 769 C C . GLU A 1 94 ? -7.089 5.426 24.854 1.00 89.62 94 GLU A C 1
ATOM 771 O O . GLU A 1 94 ? -6.563 5.849 23.831 1.00 89.62 94 GLU A O 1
ATOM 776 N N . ASN A 1 95 ? -6.344 5.024 25.889 1.00 91.50 95 ASN A N 1
ATOM 777 C CA . ASN A 1 95 ? -4.880 5.161 25.902 1.00 91.50 95 ASN A CA 1
ATOM 778 C C . ASN A 1 95 ? -4.190 4.398 24.758 1.00 91.50 95 ASN A C 1
ATOM 780 O O . ASN A 1 95 ? -3.261 4.910 24.138 1.00 91.50 95 ASN A O 1
ATOM 784 N N . ASN A 1 96 ? -4.636 3.172 24.466 1.00 93.06 96 ASN A N 1
ATOM 785 C CA . ASN A 1 96 ? -4.067 2.384 23.370 1.00 93.06 96 ASN A CA 1
ATOM 786 C C . ASN A 1 96 ? -4.473 2.943 22.000 1.00 93.06 96 ASN A C 1
ATOM 788 O O . ASN A 1 96 ? -3.715 2.817 21.040 1.00 93.06 96 ASN A O 1
ATOM 792 N N . TRP A 1 97 ? -5.661 3.540 21.904 1.00 92.56 97 TRP A N 1
ATOM 793 C CA . TRP A 1 97 ? -6.121 4.235 20.710 1.00 92.56 97 TRP A CA 1
ATOM 794 C C . TRP A 1 97 ? -5.285 5.491 20.429 1.00 92.56 97 TRP A C 1
ATOM 796 O O . TRP A 1 97 ? -4.758 5.627 19.326 1.00 92.56 97 TRP A O 1
ATOM 806 N N . LEU A 1 98 ? -5.074 6.342 21.437 1.00 92.19 98 LEU A N 1
ATOM 807 C CA . LEU A 1 98 ? -4.214 7.527 21.340 1.00 92.19 98 LEU A CA 1
ATOM 808 C C . LEU A 1 98 ? -2.778 7.150 20.959 1.00 92.19 98 LEU A C 1
ATOM 810 O O . LEU A 1 98 ? -2.155 7.800 20.120 1.00 92.19 98 LEU A O 1
ATOM 814 N N . GLU A 1 99 ? -2.256 6.060 21.522 1.00 93.88 99 GLU A N 1
ATOM 815 C CA . GLU A 1 99 ? -0.933 5.563 21.153 1.00 93.88 99 GLU A CA 1
ATOM 816 C C . GLU A 1 99 ? -0.891 5.081 19.698 1.00 93.88 99 GLU A C 1
ATOM 818 O O . GLU A 1 99 ? 0.047 5.415 18.973 1.00 93.88 99 GLU A O 1
ATOM 823 N N . LEU A 1 100 ? -1.919 4.364 19.228 1.00 94.38 100 LEU A N 1
ATOM 824 C CA . LEU A 1 100 ? -2.029 3.969 17.822 1.00 94.38 100 LEU A CA 1
ATOM 825 C C . LEU A 1 100 ? -2.069 5.196 16.899 1.00 94.38 100 LEU A C 1
ATOM 827 O O . LEU A 1 100 ? -1.348 5.226 15.900 1.00 94.38 100 LEU A O 1
ATOM 831 N N . GLN A 1 101 ? -2.846 6.223 17.255 1.00 93.00 101 GLN A N 1
ATOM 832 C CA . GLN A 1 101 ? -2.876 7.504 16.546 1.00 93.00 101 GLN A CA 1
ATOM 833 C C . GLN A 1 101 ? -1.500 8.178 16.527 1.00 93.00 101 GLN A C 1
ATOM 835 O O . GLN A 1 101 ? -1.116 8.747 15.511 1.00 93.00 101 GLN A O 1
ATOM 840 N N . ARG A 1 102 ? -0.707 8.067 17.593 1.00 93.94 102 ARG A N 1
ATOM 841 C CA . ARG A 1 102 ? 0.643 8.638 17.644 1.00 93.94 102 ARG A CA 1
ATOM 842 C C . ARG A 1 102 ? 1.636 7.910 16.734 1.00 93.94 102 ARG A C 1
ATOM 844 O O . ARG A 1 102 ? 2.477 8.556 16.112 1.00 93.94 102 ARG A O 1
ATOM 851 N N . ILE A 1 103 ? 1.564 6.579 16.656 1.00 95.56 103 ILE A N 1
ATOM 852 C CA . ILE A 1 103 ? 2.581 5.758 15.971 1.00 95.56 103 ILE A CA 1
ATOM 853 C C . ILE A 1 103 ? 2.212 5.352 14.538 1.00 95.56 103 ILE A C 1
ATOM 855 O O . ILE A 1 103 ? 3.054 4.781 13.842 1.00 95.56 103 ILE A O 1
ATOM 859 N N . HIS A 1 104 ? 0.986 5.620 14.073 1.00 94.38 104 HIS A N 1
ATOM 860 C CA . HIS A 1 104 ? 0.509 5.105 12.783 1.00 94.38 104 HIS A CA 1
ATOM 861 C C . HIS A 1 104 ? 1.411 5.490 11.598 1.00 94.38 104 HIS A C 1
ATOM 863 O O . HIS A 1 104 ? 1.606 4.665 10.711 1.00 94.38 104 HIS A O 1
ATOM 869 N N . LYS A 1 105 ? 2.009 6.693 11.596 1.00 92.69 105 LYS A N 1
ATOM 870 C CA . LYS A 1 105 ? 2.912 7.153 10.522 1.00 92.69 105 LYS A CA 1
ATOM 871 C C . LYS A 1 105 ? 4.155 6.270 10.405 1.00 92.69 105 LYS A C 1
ATOM 873 O O . LYS A 1 105 ? 4.463 5.797 9.318 1.00 92.69 105 LYS A O 1
ATOM 878 N N . ILE A 1 106 ? 4.779 5.947 11.540 1.00 94.94 106 ILE A N 1
ATOM 879 C CA . ILE A 1 106 ? 5.948 5.053 11.613 1.00 94.94 106 ILE A CA 1
ATOM 880 C C . ILE A 1 106 ? 5.577 3.641 11.135 1.00 94.94 106 ILE A C 1
ATOM 882 O O . ILE A 1 106 ? 6.350 2.984 10.434 1.00 94.94 106 ILE A O 1
ATOM 886 N N . ILE A 1 107 ? 4.376 3.163 11.485 1.00 94.94 107 ILE A N 1
ATOM 887 C CA . ILE A 1 107 ? 3.874 1.874 10.990 1.00 94.94 107 ILE A CA 1
ATOM 888 C C . ILE A 1 107 ? 3.697 1.928 9.468 1.00 94.94 107 ILE A C 1
ATOM 890 O O . ILE A 1 107 ? 4.147 1.014 8.783 1.00 94.94 107 ILE A O 1
ATOM 894 N N . THR A 1 108 ? 3.088 2.986 8.928 1.00 92.12 108 THR A N 1
ATOM 895 C CA . THR A 1 108 ? 2.902 3.165 7.480 1.00 92.12 108 THR A CA 1
ATOM 896 C C . THR A 1 108 ? 4.235 3.181 6.737 1.00 92.12 108 THR A C 1
ATOM 898 O O . THR A 1 108 ? 4.392 2.429 5.778 1.00 92.12 108 THR A O 1
ATOM 901 N N . GLU A 1 109 ? 5.221 3.943 7.212 1.00 90.31 109 GLU A N 1
ATOM 902 C CA . GLU A 1 109 ? 6.580 3.958 6.652 1.00 90.31 109 GLU A CA 1
ATOM 903 C C . GLU A 1 109 ? 7.213 2.560 6.669 1.00 90.31 109 GLU A C 1
ATOM 905 O O . GLU A 1 109 ? 7.765 2.108 5.666 1.00 90.31 109 GLU A O 1
ATOM 910 N N . SER A 1 110 ? 7.055 1.823 7.772 1.00 92.25 110 SER A N 1
ATOM 911 C CA . SER A 1 110 ? 7.552 0.446 7.894 1.00 92.25 110 SER A CA 1
ATOM 912 C C . SER A 1 110 ? 6.871 -0.507 6.905 1.00 92.25 110 SER A C 1
ATOM 914 O O . SER A 1 110 ? 7.524 -1.371 6.319 1.00 92.25 110 SER A O 1
ATOM 916 N N . VAL A 1 111 ? 5.558 -0.364 6.698 1.00 91.81 111 VAL A N 1
ATOM 917 C CA . VAL A 1 111 ? 4.796 -1.160 5.724 1.00 91.81 111 VAL A CA 1
ATOM 918 C C . VAL A 1 111 ? 5.254 -0.850 4.304 1.00 91.81 111 VAL A C 1
ATOM 920 O O . VAL A 1 111 ? 5.465 -1.783 3.525 1.00 91.81 111 VAL A O 1
ATOM 923 N N . MET A 1 112 ? 5.440 0.430 3.974 1.00 87.50 112 MET A N 1
ATOM 924 C CA . MET A 1 112 ? 5.969 0.860 2.680 1.00 87.50 112 MET A CA 1
ATOM 925 C C . MET A 1 112 ? 7.365 0.284 2.446 1.00 87.50 112 MET A C 1
ATOM 927 O O . MET A 1 112 ? 7.585 -0.359 1.421 1.00 87.50 112 MET A O 1
ATOM 931 N N . TRP A 1 113 ? 8.271 0.416 3.418 1.00 88.00 113 TRP A N 1
ATOM 932 C CA . TRP A 1 113 ? 9.629 -0.118 3.324 1.00 88.00 113 TRP A CA 1
ATOM 933 C C . TRP A 1 113 ? 9.640 -1.636 3.131 1.00 88.00 113 TRP A C 1
ATOM 935 O O . TRP A 1 113 ? 10.262 -2.134 2.200 1.00 88.00 113 TRP A O 1
ATOM 945 N N . LEU A 1 114 ? 8.889 -2.392 3.939 1.00 89.44 114 LEU A N 1
ATOM 946 C CA . LEU A 1 114 ? 8.813 -3.850 3.795 1.00 89.44 114 LEU A CA 1
ATOM 947 C C . LEU A 1 114 ? 8.209 -4.282 2.448 1.00 89.44 114 LEU A C 1
ATOM 949 O O . LEU A 1 114 ? 8.568 -5.337 1.919 1.00 89.44 114 LEU A O 1
ATOM 953 N N . THR A 1 115 ? 7.274 -3.501 1.907 1.00 85.81 115 THR A N 1
ATOM 954 C CA . THR A 1 115 ? 6.634 -3.787 0.616 1.00 85.81 115 THR A CA 1
ATOM 955 C C . THR A 1 115 ? 7.599 -3.501 -0.532 1.00 85.81 115 THR A C 1
ATOM 957 O O . THR A 1 115 ? 7.753 -4.320 -1.431 1.00 85.81 115 THR A O 1
ATOM 960 N N . PHE A 1 116 ? 8.323 -2.390 -0.485 1.00 80.94 116 PHE A N 1
ATOM 961 C CA . PHE A 1 116 ? 9.260 -2.043 -1.544 1.00 80.94 116 PHE A CA 1
ATOM 962 C C . PHE A 1 116 ? 10.593 -2.747 -1.428 1.00 80.94 116 PHE A C 1
ATOM 964 O O . PHE A 1 116 ? 10.970 -3.506 -2.313 1.00 80.94 116 PHE A O 1
ATOM 971 N N . ASP A 1 117 ? 11.311 -2.526 -0.337 1.00 84.69 117 ASP A N 1
ATOM 972 C CA . ASP A 1 117 ? 12.680 -2.998 -0.232 1.00 84.69 117 ASP A CA 1
ATOM 973 C C . ASP A 1 117 ? 12.742 -4.522 -0.222 1.00 84.69 117 ASP A C 1
ATOM 975 O O . ASP A 1 117 ? 13.521 -5.125 -0.954 1.00 84.69 117 ASP A O 1
ATOM 979 N N . ARG A 1 118 ? 11.883 -5.167 0.570 1.00 85.31 118 ARG A N 1
ATOM 980 C CA . ARG A 1 118 ? 11.944 -6.619 0.725 1.00 85.31 118 ARG A CA 1
ATOM 981 C C . ARG A 1 118 ? 11.139 -7.357 -0.337 1.00 85.31 118 ARG A C 1
ATOM 983 O O . ARG A 1 118 ? 11.638 -8.329 -0.900 1.00 85.31 118 ARG A O 1
ATOM 990 N N . MET A 1 119 ? 9.878 -6.991 -0.571 1.00 87.31 119 MET A N 1
ATOM 991 C CA . MET A 1 119 ? 9.030 -7.768 -1.482 1.00 87.31 119 MET A CA 1
ATOM 992 C C . MET A 1 119 ? 9.403 -7.533 -2.952 1.00 87.31 119 MET A C 1
ATOM 994 O O . MET A 1 119 ? 9.611 -8.527 -3.645 1.00 87.31 119 MET A O 1
ATOM 998 N N . LEU A 1 120 ? 9.568 -6.286 -3.413 1.00 87.00 120 LEU A N 1
ATOM 999 C CA . LEU A 1 120 ? 9.924 -6.010 -4.815 1.00 87.00 120 LEU A CA 1
ATOM 1000 C C . LEU A 1 120 ? 11.268 -6.637 -5.198 1.00 87.00 120 LEU A C 1
ATOM 1002 O O . LEU A 1 120 ? 11.370 -7.313 -6.215 1.00 87.00 120 LEU A O 1
ATOM 1006 N N . ARG A 1 121 ? 12.279 -6.483 -4.337 1.00 89.56 121 ARG A N 1
ATOM 1007 C CA . ARG A 1 121 ? 13.609 -7.086 -4.507 1.00 89.56 121 ARG A CA 1
ATOM 1008 C C . ARG A 1 121 ? 13.545 -8.602 -4.671 1.00 89.56 121 ARG A C 1
ATOM 1010 O O . ARG A 1 121 ? 14.175 -9.153 -5.569 1.00 89.56 121 ARG A O 1
ATOM 1017 N N . ASN A 1 122 ? 12.770 -9.275 -3.821 1.00 89.75 122 ASN A N 1
ATOM 1018 C CA . ASN A 1 122 ? 12.605 -10.726 -3.898 1.00 89.75 122 ASN A CA 1
ATOM 1019 C C . ASN A 1 122 ? 11.852 -11.153 -5.161 1.00 89.75 122 ASN A C 1
ATOM 1021 O O . ASN A 1 122 ? 12.232 -12.150 -5.770 1.00 89.75 122 ASN A O 1
ATOM 1025 N N . LEU A 1 123 ? 10.815 -10.411 -5.563 1.00 90.88 123 LEU A N 1
ATOM 1026 C CA . LEU A 1 123 ? 10.081 -10.682 -6.801 1.00 90.88 123 LEU A CA 1
ATOM 1027 C C . LEU A 1 123 ? 10.988 -10.512 -8.020 1.00 90.88 123 LEU A C 1
ATOM 1029 O O . LEU A 1 123 ? 11.050 -11.412 -8.851 1.00 90.88 123 LEU A O 1
ATOM 1033 N N . LEU A 1 124 ? 11.751 -9.420 -8.077 1.00 90.12 124 LEU A N 1
ATOM 1034 C CA . LEU A 1 124 ? 12.698 -9.144 -9.151 1.00 90.12 124 LEU A CA 1
ATOM 1035 C C . LEU A 1 124 ? 13.734 -10.261 -9.298 1.00 90.12 124 LEU A C 1
ATOM 1037 O O . LEU A 1 124 ? 13.899 -10.809 -10.384 1.00 90.12 124 LEU A O 1
ATOM 1041 N N . LEU A 1 125 ? 14.405 -10.630 -8.203 1.00 89.00 125 LEU A N 1
ATOM 1042 C CA . LEU A 1 125 ? 15.411 -11.695 -8.219 1.00 89.00 125 LEU A CA 1
ATOM 1043 C C . LEU A 1 125 ? 14.795 -13.053 -8.570 1.00 89.00 125 LEU A C 1
ATOM 1045 O O . LEU A 1 125 ? 15.376 -13.813 -9.345 1.00 89.00 125 LEU A O 1
ATOM 1049 N N . SER A 1 126 ? 13.610 -13.353 -8.030 1.00 90.31 126 SER A N 1
ATOM 1050 C CA . SER A 1 126 ? 12.901 -14.592 -8.341 1.00 90.31 126 SER A CA 1
ATOM 1051 C C . SER A 1 126 ? 12.532 -14.670 -9.817 1.00 90.31 126 SER A C 1
ATOM 1053 O O . SER A 1 126 ? 12.694 -15.732 -10.410 1.00 90.31 126 SER A O 1
ATOM 1055 N N . GLU A 1 127 ? 12.035 -13.591 -10.410 1.00 90.50 127 GLU A N 1
ATOM 1056 C CA . GLU A 1 127 ? 11.598 -13.587 -11.803 1.00 90.50 127 GLU A CA 1
ATOM 1057 C C . GLU A 1 127 ? 12.798 -13.596 -12.761 1.00 90.50 127 GLU A C 1
ATOM 1059 O O . GLU A 1 127 ? 12.825 -14.394 -13.696 1.00 90.50 127 GLU A O 1
ATOM 1064 N N . ALA A 1 128 ? 13.855 -12.830 -12.467 1.00 87.25 128 ALA A N 1
ATOM 1065 C CA . ALA A 1 128 ? 15.096 -12.845 -13.245 1.00 87.25 128 ALA A CA 1
ATOM 1066 C C . ALA A 1 128 ? 15.744 -14.243 -13.265 1.00 87.25 128 ALA A C 1
ATOM 1068 O O . ALA A 1 128 ? 16.185 -14.717 -14.316 1.00 87.25 128 ALA A O 1
ATOM 1069 N N . SER A 1 129 ? 15.728 -14.951 -12.127 1.00 85.12 129 SER A N 1
ATOM 1070 C CA . SER A 1 129 ? 16.294 -16.303 -12.014 1.00 85.12 129 SER A CA 1
ATOM 1071 C C . SER A 1 129 ? 15.592 -17.355 -12.882 1.00 85.12 129 SER A C 1
ATOM 1073 O O . SER A 1 129 ? 16.212 -18.353 -13.244 1.00 85.12 129 SER A O 1
ATOM 1075 N N . LYS A 1 130 ? 14.320 -17.139 -13.251 1.00 86.81 130 LYS A N 1
ATOM 1076 C CA . LYS A 1 130 ? 13.576 -18.055 -14.134 1.00 86.81 130 LYS A CA 1
ATOM 1077 C C . LYS A 1 130 ? 14.082 -18.007 -15.574 1.00 86.81 130 LYS A C 1
ATOM 1079 O O . LYS A 1 130 ? 13.962 -18.998 -16.286 1.00 86.81 130 LYS A O 1
ATOM 1084 N N . ILE A 1 131 ? 14.614 -16.862 -16.000 1.00 80.31 131 ILE A N 1
ATOM 1085 C CA . ILE A 1 131 ? 15.057 -16.628 -17.381 1.00 80.31 131 ILE A CA 1
ATOM 1086 C C . ILE A 1 131 ? 16.550 -16.909 -17.533 1.00 80.31 131 ILE A C 1
ATOM 1088 O O . ILE A 1 131 ? 16.968 -17.458 -18.551 1.00 80.31 131 ILE A O 1
ATOM 1092 N N . MET A 1 132 ? 17.355 -16.578 -16.521 1.00 71.44 132 MET A N 1
ATOM 1093 C CA . MET A 1 132 ? 18.798 -16.792 -16.554 1.00 71.44 132 MET A CA 1
ATOM 1094 C C . MET A 1 132 ? 19.301 -17.556 -15.321 1.00 71.44 132 MET A C 1
ATOM 1096 O O . MET A 1 132 ? 19.396 -16.988 -14.229 1.00 71.44 132 MET A O 1
ATOM 1100 N N . PRO A 1 133 ? 19.731 -18.819 -15.486 1.00 57.34 133 PRO A N 1
ATOM 1101 C CA . PRO A 1 133 ? 20.468 -19.542 -14.464 1.00 57.34 133 PRO A CA 1
ATOM 1102 C C . PRO A 1 133 ? 21.921 -19.041 -14.452 1.00 57.34 133 PRO A C 1
ATOM 1104 O O . PRO A 1 133 ? 22.764 -19.509 -15.207 1.00 57.34 133 PRO A O 1
ATOM 1107 N N . SER A 1 134 ? 22.213 -18.059 -13.597 1.00 55.84 134 SER A N 1
ATOM 1108 C CA . SER A 1 134 ? 23.565 -17.726 -13.113 1.00 55.84 134 SER A CA 1
ATOM 1109 C C . SER A 1 134 ? 24.669 -17.532 -14.173 1.00 55.84 134 SER A C 1
ATOM 1111 O O . SER A 1 134 ? 25.481 -18.423 -14.409 1.00 55.84 134 SER A O 1
ATOM 1113 N N . ALA A 1 135 ? 24.806 -16.318 -14.707 1.00 54.28 135 ALA A N 1
ATOM 1114 C CA . ALA A 1 135 ? 26.102 -15.830 -15.184 1.00 54.28 135 ALA A CA 1
ATOM 1115 C C . ALA A 1 135 ? 26.374 -14.480 -14.514 1.00 54.28 135 ALA A C 1
ATOM 1117 O O . ALA A 1 135 ? 25.650 -13.516 -14.739 1.00 54.28 135 ALA A O 1
ATOM 1118 N N . VAL A 1 136 ? 27.376 -14.431 -13.633 1.00 56.47 136 VAL A N 1
ATOM 1119 C CA . VAL A 1 136 ? 27.793 -13.196 -12.956 1.00 56.47 136 VAL A CA 1
ATOM 1120 C C . VAL A 1 136 ? 28.719 -12.445 -13.903 1.00 56.47 136 VAL A C 1
ATOM 1122 O O . VAL A 1 136 ? 29.871 -12.838 -14.081 1.00 56.47 136 VAL A O 1
ATOM 1125 N N . VAL A 1 137 ? 28.223 -11.380 -14.528 1.00 60.34 137 VAL A N 1
ATOM 1126 C CA . VAL A 1 137 ? 29.084 -10.466 -15.286 1.00 60.34 137 VAL A CA 1
ATOM 1127 C C . VAL A 1 137 ? 29.766 -9.525 -14.295 1.00 60.34 137 VAL A C 1
ATOM 1129 O O . VAL A 1 137 ? 29.105 -8.807 -13.550 1.00 60.34 137 VAL A O 1
ATOM 1132 N N . ASN A 1 138 ? 31.097 -9.582 -14.251 1.00 54.66 138 ASN A N 1
ATOM 1133 C CA . ASN A 1 138 ? 31.937 -8.897 -13.268 1.00 54.66 138 ASN A CA 1
ATOM 1134 C C . ASN A 1 138 ? 32.673 -7.711 -13.921 1.00 54.66 138 ASN A C 1
ATOM 1136 O O . ASN A 1 138 ? 33.901 -7.658 -13.931 1.00 54.66 138 ASN A O 1
ATOM 1140 N N . THR A 1 139 ? 31.923 -6.802 -14.548 1.00 60.22 139 THR A N 1
ATOM 1141 C CA . THR A 1 139 ? 32.453 -5.567 -15.149 1.00 60.22 139 THR A CA 1
ATOM 1142 C C . THR A 1 139 ? 31.832 -4.327 -14.518 1.00 60.22 139 THR A C 1
ATOM 1144 O O . THR A 1 139 ? 30.787 -4.402 -13.872 1.00 60.22 139 THR A O 1
ATOM 1147 N N . ASP A 1 140 ? 32.515 -3.193 -14.685 1.00 62.34 140 ASP A N 1
ATOM 1148 C CA . ASP A 1 140 ? 32.063 -1.877 -14.241 1.00 62.34 140 ASP A CA 1
ATOM 1149 C C . ASP A 1 140 ? 30.718 -1.552 -14.911 1.00 62.34 140 ASP A C 1
ATOM 1151 O O . ASP A 1 140 ? 30.637 -1.348 -16.121 1.00 62.34 140 ASP A O 1
ATOM 1155 N N . ALA A 1 141 ? 29.641 -1.650 -14.134 1.00 70.69 141 ALA A N 1
ATOM 1156 C CA . ALA A 1 141 ? 28.267 -1.708 -14.627 1.00 70.69 141 ALA A CA 1
ATOM 1157 C C . ALA A 1 141 ? 27.485 -0.426 -14.314 1.00 70.69 141 ALA A C 1
ATOM 1159 O O . ALA A 1 141 ? 26.263 -0.468 -14.267 1.00 70.69 141 ALA A O 1
ATOM 1160 N N . SER A 1 142 ? 28.162 0.701 -14.081 1.00 79.44 142 SER A N 1
ATOM 1161 C CA . SER A 1 142 ? 27.517 1.972 -13.717 1.00 79.44 142 SER A CA 1
ATOM 1162 C C . SER A 1 142 ? 26.539 2.472 -14.791 1.00 79.44 142 SER A C 1
ATOM 1164 O O . SER A 1 142 ? 25.438 2.913 -14.466 1.00 79.44 142 SER A O 1
ATOM 1166 N N . GLU A 1 143 ? 26.881 2.329 -16.074 1.00 83.25 143 GLU A N 1
ATOM 1167 C CA . GLU A 1 143 ? 25.978 2.657 -17.187 1.00 83.25 143 GLU A CA 1
ATOM 1168 C C . GLU A 1 143 ? 24.760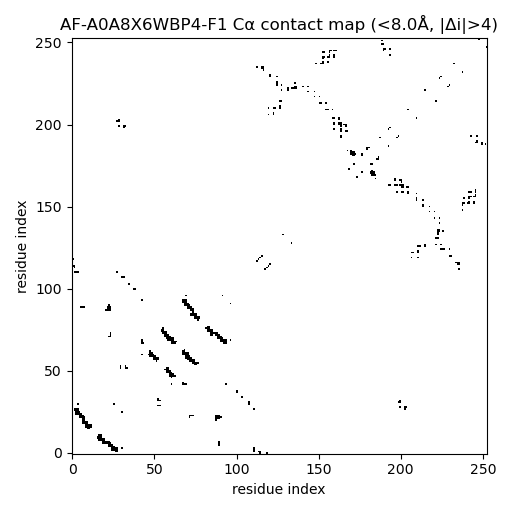 1.724 -17.229 1.00 83.25 143 GLU A C 1
ATOM 1170 O O . GLU A 1 143 ? 23.629 2.176 -17.401 1.00 83.25 143 GLU A O 1
ATOM 1175 N N . VAL A 1 144 ? 24.969 0.423 -17.005 1.00 86.56 144 VAL A N 1
ATOM 1176 C CA . VAL A 1 144 ? 23.878 -0.560 -16.927 1.00 86.56 144 VAL A CA 1
ATOM 1177 C C . VAL A 1 144 ? 22.994 -0.290 -15.709 1.00 86.56 144 VAL A C 1
ATOM 1179 O O . VAL A 1 144 ? 21.773 -0.413 -15.789 1.00 86.56 144 VAL A O 1
ATOM 1182 N N . GLU A 1 145 ? 23.596 0.128 -14.596 1.00 87.62 145 GLU A N 1
ATOM 1183 C CA . GLU A 1 145 ? 22.891 0.530 -13.386 1.00 87.62 145 GLU A CA 1
ATOM 1184 C C . GLU A 1 145 ? 21.959 1.694 -13.649 1.00 87.62 145 GLU A C 1
ATOM 1186 O O . GLU A 1 145 ? 20.780 1.610 -13.303 1.00 87.62 145 GLU A O 1
ATOM 1191 N N . LEU A 1 146 ? 22.452 2.730 -14.323 1.00 90.25 146 LEU A N 1
ATOM 1192 C CA . LEU A 1 146 ? 21.641 3.873 -14.705 1.00 90.25 146 LEU A CA 1
ATOM 1193 C C . LEU A 1 146 ? 20.474 3.453 -15.608 1.00 90.25 146 LEU A C 1
ATOM 1195 O O . LEU A 1 146 ? 19.337 3.822 -15.330 1.00 90.25 146 LEU A O 1
ATOM 1199 N N . VAL A 1 147 ? 20.726 2.645 -16.644 1.00 92.25 147 VAL A N 1
ATOM 1200 C CA . VAL A 1 147 ? 19.681 2.194 -17.582 1.00 92.25 147 VAL A CA 1
ATOM 1201 C C . VAL A 1 147 ? 18.599 1.379 -16.871 1.00 92.25 147 VAL A C 1
ATOM 1203 O O . VAL A 1 147 ? 17.412 1.670 -17.023 1.00 92.25 147 VAL A O 1
ATOM 1206 N N . LEU A 1 148 ? 18.986 0.390 -16.062 1.00 92.50 148 LEU A N 1
ATOM 1207 C CA . LEU A 1 148 ? 18.036 -0.455 -15.335 1.00 92.50 148 LEU A CA 1
ATOM 1208 C C . LEU A 1 148 ? 17.271 0.340 -14.267 1.00 92.50 148 LEU A C 1
ATOM 1210 O O . LEU A 1 148 ? 16.066 0.152 -14.110 1.00 92.50 148 LEU A O 1
ATOM 1214 N N . THR A 1 149 ? 17.945 1.253 -13.564 1.00 93.06 149 THR A N 1
ATOM 1215 C CA . THR A 1 149 ? 17.316 2.112 -12.550 1.00 93.06 149 THR A CA 1
ATOM 1216 C C . THR A 1 149 ? 16.299 3.050 -13.193 1.00 93.06 149 THR A C 1
ATOM 1218 O O . THR A 1 149 ? 15.154 3.097 -12.749 1.00 93.06 149 THR A O 1
ATOM 1221 N N . THR A 1 150 ? 16.669 3.739 -14.276 1.00 95.44 150 THR A N 1
ATOM 1222 C CA . THR A 1 150 ? 15.753 4.610 -15.025 1.00 95.44 150 THR A CA 1
ATOM 1223 C C . THR A 1 150 ? 14.577 3.818 -15.586 1.00 95.44 150 THR A C 1
ATOM 1225 O O . THR A 1 150 ? 13.433 4.224 -15.401 1.00 95.44 150 THR A O 1
ATOM 1228 N N . SER A 1 151 ? 14.815 2.642 -16.178 1.00 96.12 151 SER A N 1
ATOM 1229 C CA . SER A 1 151 ? 13.727 1.807 -16.697 1.00 96.12 151 SER A CA 1
ATOM 1230 C C . SER A 1 151 ? 12.745 1.371 -15.606 1.00 96.12 151 SER A C 1
ATOM 1232 O O . SER A 1 151 ? 11.552 1.252 -15.895 1.00 96.12 151 SER A O 1
ATOM 1234 N N . LEU A 1 152 ? 13.218 1.100 -14.386 1.00 95.19 152 LEU A N 1
ATOM 1235 C CA . LEU A 1 152 ? 12.345 0.760 -13.263 1.00 95.19 152 LEU A CA 1
ATOM 1236 C C . LEU A 1 152 ? 11.567 1.985 -12.768 1.00 95.19 152 LEU A C 1
ATOM 1238 O O . LEU A 1 152 ? 10.382 1.858 -12.471 1.00 95.19 152 LEU A O 1
ATOM 1242 N N . ILE A 1 153 ? 12.206 3.159 -12.703 1.00 96.62 153 ILE A N 1
ATOM 1243 C CA . ILE A 1 153 ? 11.560 4.428 -12.326 1.00 96.62 153 ILE A CA 1
ATOM 1244 C C . ILE A 1 153 ? 10.414 4.760 -13.285 1.00 96.62 153 ILE A C 1
ATOM 1246 O O . ILE A 1 153 ? 9.320 5.076 -12.826 1.00 96.62 153 ILE A O 1
ATOM 1250 N N . GLU A 1 154 ? 10.643 4.651 -14.594 1.00 97.69 154 GLU A N 1
ATOM 1251 C CA . GLU A 1 154 ? 9.628 4.919 -15.619 1.00 97.69 154 GLU A CA 1
ATOM 1252 C C . GLU A 1 154 ? 8.437 3.962 -15.499 1.00 97.69 154 GLU A C 1
ATOM 1254 O O . GLU A 1 154 ? 7.296 4.407 -15.421 1.00 97.69 154 GLU A O 1
ATOM 1259 N N . LEU A 1 155 ? 8.692 2.652 -15.381 1.00 97.25 155 LEU A N 1
ATOM 1260 C CA . LEU A 1 155 ? 7.616 1.673 -15.199 1.00 97.25 155 LEU A CA 1
ATOM 1261 C C . LEU A 1 155 ? 6.852 1.902 -13.892 1.00 97.25 155 LEU A C 1
ATOM 1263 O O . LEU A 1 155 ? 5.627 1.841 -13.876 1.00 97.25 155 LEU A O 1
ATOM 1267 N N . LEU A 1 156 ? 7.547 2.197 -12.791 1.00 95.50 156 LEU A N 1
ATOM 1268 C CA . LEU A 1 156 ? 6.891 2.546 -11.532 1.00 95.50 156 LEU A CA 1
ATOM 1269 C C . LEU A 1 156 ? 6.046 3.813 -11.663 1.00 95.50 156 LEU A C 1
ATOM 1271 O O . LEU A 1 156 ? 4.975 3.864 -11.069 1.00 95.50 156 LEU A O 1
ATOM 1275 N N . CYS A 1 157 ? 6.501 4.814 -12.419 1.00 96.44 157 CYS A N 1
ATOM 1276 C CA . CYS A 1 157 ? 5.744 6.034 -12.687 1.00 96.44 157 CYS A CA 1
ATOM 1277 C C . CYS A 1 157 ? 4.438 5.720 -13.431 1.00 96.44 157 CYS A C 1
ATOM 1279 O O . CYS A 1 157 ? 3.373 6.155 -12.990 1.00 96.44 157 CYS A O 1
ATOM 1281 N N . ASP A 1 158 ? 4.499 4.905 -14.486 1.00 97.00 158 ASP A N 1
ATOM 1282 C CA . ASP A 1 158 ? 3.323 4.501 -15.265 1.00 97.00 158 ASP A CA 1
ATOM 1283 C C . ASP A 1 158 ? 2.322 3.711 -14.408 1.00 97.00 158 ASP A C 1
ATOM 1285 O O . ASP A 1 158 ? 1.132 4.032 -14.347 1.00 97.00 158 ASP A O 1
ATOM 1289 N N . TYR A 1 159 ? 2.809 2.706 -13.675 1.00 96.69 159 TYR A N 1
ATOM 1290 C CA . TYR A 1 159 ? 1.980 1.892 -12.784 1.00 96.69 159 TYR A CA 1
ATOM 1291 C C . TYR A 1 159 ? 1.386 2.700 -11.631 1.00 96.69 159 TYR A C 1
ATOM 1293 O O . TYR A 1 159 ? 0.236 2.468 -11.250 1.00 96.69 159 TYR A O 1
ATOM 1301 N N . LEU A 1 160 ? 2.145 3.649 -11.079 1.00 94.62 160 LEU A N 1
ATOM 1302 C CA . LEU A 1 160 ? 1.657 4.567 -10.057 1.00 94.62 160 LEU A CA 1
ATOM 1303 C C . LEU A 1 160 ? 0.556 5.464 -10.623 1.00 94.62 160 LEU A C 1
ATOM 1305 O O . LEU A 1 160 ? -0.471 5.615 -9.970 1.00 94.62 160 LEU A O 1
ATOM 1309 N N . GLY A 1 161 ? 0.732 6.014 -11.826 1.00 94.12 161 GLY A N 1
ATOM 1310 C CA . GLY A 1 161 ? -0.280 6.836 -12.489 1.00 94.12 161 GLY A CA 1
ATOM 1311 C C . GLY A 1 161 ? -1.585 6.077 -12.734 1.00 94.12 161 GLY A C 1
ATOM 1312 O O . GLY A 1 161 ? -2.653 6.561 -12.356 1.00 94.12 161 GLY A O 1
ATOM 1313 N N . ASN A 1 162 ? -1.494 4.854 -13.265 1.00 94.12 162 ASN A N 1
ATOM 1314 C CA . ASN A 1 162 ? -2.651 3.973 -13.458 1.00 94.12 162 ASN A CA 1
ATOM 1315 C C . ASN A 1 162 ? -3.331 3.639 -12.123 1.00 94.12 162 ASN A C 1
ATOM 1317 O O . ASN A 1 162 ? -4.538 3.799 -11.976 1.00 94.12 162 ASN A O 1
ATOM 1321 N N . SER A 1 163 ? -2.542 3.271 -11.112 1.00 94.00 163 SER A N 1
ATOM 1322 C CA . SER A 1 163 ? -3.067 2.937 -9.787 1.00 94.00 163 SER A CA 1
ATOM 1323 C C . SER A 1 163 ? -3.709 4.136 -9.089 1.00 94.00 163 SER A C 1
ATOM 1325 O O . SER A 1 163 ? -4.684 3.968 -8.364 1.00 94.00 163 SER A O 1
ATOM 1327 N N . ILE A 1 164 ? -3.186 5.352 -9.295 1.00 92.75 164 ILE A N 1
ATOM 1328 C CA . ILE A 1 164 ? -3.821 6.585 -8.821 1.00 92.75 164 ILE A CA 1
ATOM 1329 C C . ILE A 1 164 ? -5.177 6.733 -9.495 1.00 92.75 164 ILE A C 1
ATOM 1331 O O . ILE A 1 164 ? -6.149 6.942 -8.783 1.00 92.75 164 ILE A O 1
ATOM 1335 N N . ALA A 1 165 ? -5.261 6.589 -10.820 1.00 88.75 165 ALA A N 1
ATOM 1336 C CA . ALA A 1 165 ? -6.527 6.688 -11.542 1.00 88.75 165 ALA A CA 1
ATOM 1337 C C . ALA A 1 165 ? -7.571 5.670 -11.043 1.00 88.75 165 ALA A C 1
ATOM 1339 O O . ALA A 1 165 ? -8.739 6.027 -10.912 1.00 88.75 165 ALA A O 1
ATOM 1340 N N . ASP A 1 166 ? -7.145 4.455 -10.688 1.00 88.56 166 ASP A N 1
ATOM 1341 C CA . ASP A 1 166 ? -8.026 3.399 -10.171 1.00 88.56 166 ASP A CA 1
ATOM 1342 C C . ASP A 1 166 ? -8.585 3.696 -8.772 1.00 88.56 166 ASP A C 1
ATOM 1344 O O . ASP A 1 166 ? -9.716 3.320 -8.455 1.00 88.56 166 ASP A O 1
ATOM 1348 N N . VAL A 1 167 ? -7.800 4.347 -7.906 1.00 88.25 167 VAL A N 1
ATOM 1349 C CA . VAL A 1 167 ? -8.228 4.687 -6.534 1.00 88.25 167 VAL A CA 1
ATOM 1350 C C . VAL A 1 167 ? -8.773 6.110 -6.405 1.00 88.25 167 VAL A C 1
ATOM 1352 O O . VAL A 1 167 ? -9.237 6.483 -5.326 1.00 88.25 167 VAL A O 1
ATOM 1355 N N . PHE A 1 168 ? -8.684 6.909 -7.468 1.00 86.25 168 PHE A N 1
ATOM 1356 C CA . PHE A 1 168 ? -9.141 8.290 -7.502 1.00 86.25 168 PHE A CA 1
ATOM 1357 C C . PHE A 1 168 ? -10.667 8.341 -7.574 1.00 86.25 168 PHE A C 1
ATOM 1359 O O . PHE A 1 168 ? -11.281 7.995 -8.584 1.00 86.25 168 PHE A O 1
ATOM 1366 N N . GLU A 1 169 ? -11.296 8.847 -6.519 1.00 79.38 169 GLU A N 1
ATOM 1367 C CA . GLU A 1 169 ? -12.741 9.058 -6.479 1.00 79.38 169 GLU A CA 1
ATOM 1368 C C . GLU A 1 169 ? -13.047 10.526 -6.804 1.00 79.38 169 GLU A C 1
ATOM 1370 O O . GLU A 1 169 ? -12.980 11.401 -5.947 1.00 79.38 169 GLU A O 1
ATOM 1375 N N . CYS A 1 170 ? -13.375 10.816 -8.067 1.00 81.56 170 CYS A N 1
ATOM 1376 C CA . CYS A 1 170 ? -13.724 12.172 -8.494 1.00 81.56 170 CYS A CA 1
ATOM 1377 C C . CYS A 1 170 ? -15.125 12.560 -8.010 1.00 81.56 170 CYS A C 1
ATOM 1379 O O . CYS A 1 170 ? -16.115 12.004 -8.498 1.00 81.56 170 CYS A O 1
ATOM 1381 N N . TYR A 1 171 ? -15.234 13.575 -7.148 1.00 77.62 171 TYR A N 1
ATOM 1382 C CA . TYR A 1 171 ? -16.538 14.040 -6.664 1.00 77.62 171 TYR A CA 1
ATOM 1383 C C . TYR A 1 171 ? -17.478 14.473 -7.804 1.00 77.62 171 TYR A C 1
ATOM 1385 O O . TYR A 1 171 ? -18.654 14.110 -7.807 1.00 77.62 171 TYR A O 1
ATOM 1393 N N . GLY A 1 172 ? -16.966 15.173 -8.822 1.00 77.50 172 GLY A N 1
ATOM 1394 C CA . GLY A 1 172 ? -17.749 15.564 -10.000 1.00 77.50 172 GLY A CA 1
ATOM 1395 C C . GLY A 1 172 ? -18.254 14.400 -10.841 1.00 77.50 172 GLY A C 1
ATOM 1396 O O . GLY A 1 172 ? -19.387 14.456 -11.322 1.00 77.50 172 GLY A O 1
ATOM 1397 N N . CYS A 1 173 ? -17.465 13.329 -10.976 1.00 82.56 173 CYS A N 1
ATOM 1398 C CA . CYS A 1 173 ? -17.917 12.107 -11.641 1.00 82.56 173 CYS A CA 1
ATOM 1399 C C . CYS A 1 173 ? -19.010 11.413 -10.824 1.00 82.56 173 CYS A C 1
ATOM 1401 O O . CYS A 1 173 ? -20.014 10.986 -11.390 1.00 82.56 173 CYS A O 1
ATOM 1403 N N . VAL A 1 174 ? -18.839 11.336 -9.500 1.00 80.69 174 VAL A N 1
ATOM 1404 C CA . VAL A 1 174 ? -19.806 10.703 -8.588 1.00 80.69 174 VAL A CA 1
ATOM 1405 C C . VAL A 1 174 ? -21.138 11.457 -8.581 1.00 80.69 174 VAL A C 1
ATOM 1407 O O . VAL A 1 174 ? -22.194 10.835 -8.656 1.00 80.69 174 VAL A O 1
ATOM 1410 N N . GLN A 1 175 ? -21.098 12.789 -8.542 1.00 80.81 175 GLN A N 1
ATOM 1411 C CA . GLN A 1 175 ? -22.289 13.647 -8.545 1.00 80.81 175 GLN A CA 1
ATOM 1412 C C . GLN A 1 175 ? -22.829 13.948 -9.952 1.00 80.81 175 GLN A C 1
ATOM 1414 O O . GLN A 1 175 ? -23.820 14.662 -10.086 1.00 80.81 175 GLN A O 1
ATOM 1419 N N . GLN A 1 176 ? -22.192 13.417 -11.003 1.00 77.94 176 GLN A N 1
ATOM 1420 C CA . GLN A 1 176 ? -22.566 13.622 -12.407 1.00 77.94 176 GLN A CA 1
ATOM 1421 C C . GLN A 1 176 ? -22.678 15.105 -12.806 1.00 77.94 176 GLN A C 1
ATOM 1423 O O . GLN A 1 176 ? -23.572 15.504 -13.555 1.00 77.94 176 GLN A O 1
ATOM 1428 N N . TYR A 1 177 ? -21.766 15.950 -12.321 1.00 75.19 177 TYR A N 1
ATOM 1429 C CA . TYR A 1 177 ? -21.769 17.361 -12.700 1.00 75.19 177 TYR A CA 1
ATOM 1430 C C . TYR A 1 177 ? -21.408 17.536 -14.181 1.00 75.19 177 TYR A C 1
ATOM 1432 O O . TYR A 1 177 ? -20.433 16.977 -14.668 1.00 75.19 177 TYR A O 1
ATOM 1440 N N . GLY A 1 178 ? -22.163 18.362 -14.911 1.00 71.88 178 GLY A N 1
ATOM 1441 C CA . GLY A 1 178 ? -21.862 18.680 -16.316 1.00 71.88 178 GLY A CA 1
ATOM 1442 C C . GLY A 1 178 ? -20.735 19.707 -16.507 1.00 71.88 178 GLY A C 1
ATOM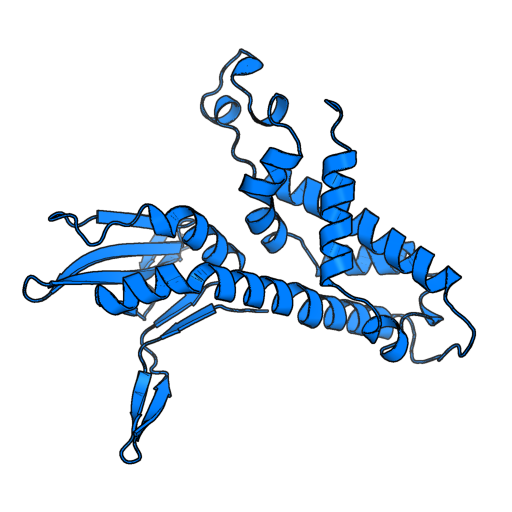 1443 O O . GLY A 1 178 ? -20.260 19.902 -17.621 1.00 71.88 178 GLY A O 1
ATOM 1444 N N . ASN A 1 179 ? -20.310 20.381 -15.435 1.00 79.38 179 ASN A N 1
ATOM 1445 C CA . ASN A 1 179 ? -19.278 21.418 -15.464 1.00 79.38 179 ASN A CA 1
ATOM 1446 C C . ASN A 1 179 ? -17.901 20.835 -15.121 1.00 79.38 179 ASN A C 1
ATOM 1448 O O . ASN A 1 179 ? -17.739 20.256 -14.048 1.00 79.38 179 ASN A O 1
ATOM 1452 N N . GLN A 1 180 ? -16.902 21.078 -15.976 1.00 75.38 180 GLN A N 1
ATOM 1453 C CA . GLN A 1 180 ? -15.503 20.674 -15.777 1.00 75.38 180 GLN A CA 1
ATOM 1454 C C . GLN A 1 180 ? -14.900 21.163 -14.453 1.00 75.38 180 GLN A C 1
ATOM 1456 O O . GLN A 1 180 ? -14.092 20.452 -13.869 1.00 75.38 180 GLN A O 1
ATOM 1461 N N . LEU A 1 181 ? -15.329 22.316 -13.923 1.00 77.88 181 LEU A N 1
ATOM 1462 C CA . LEU A 1 181 ? -14.845 22.815 -12.627 1.00 77.88 181 LEU A CA 1
ATOM 1463 C C . LEU A 1 181 ? -15.249 21.921 -11.444 1.00 77.88 181 LEU A C 1
ATOM 1465 O O . LEU A 1 181 ? -14.612 21.976 -10.399 1.00 77.88 181 LEU A O 1
ATOM 1469 N N . GLY A 1 182 ? -16.292 21.099 -11.601 1.00 75.00 182 GLY A N 1
ATOM 1470 C CA . GLY A 1 182 ? -16.677 20.099 -10.605 1.00 75.00 182 GLY A CA 1
ATOM 1471 C C . GLY A 1 182 ? -15.856 18.809 -10.684 1.00 75.00 182 GLY A C 1
ATOM 1472 O O . GLY A 1 182 ? -15.941 17.989 -9.774 1.00 75.00 182 GLY A O 1
ATOM 1473 N N . HIS A 1 183 ? -15.079 18.609 -11.754 1.00 81.19 183 HIS A N 1
ATOM 1474 C CA . HIS A 1 183 ? -14.331 17.379 -12.012 1.00 81.19 183 HIS A CA 1
ATOM 1475 C C . HIS A 1 183 ? -12.892 17.487 -11.522 1.00 81.19 183 HIS A C 1
ATOM 1477 O O . HIS A 1 183 ? -11.987 17.866 -12.263 1.00 81.19 183 HIS A O 1
ATOM 1483 N N . GLU A 1 184 ? -12.672 17.074 -10.277 1.00 82.44 184 GLU A N 1
ATOM 1484 C CA . GLU A 1 184 ? -11.344 16.983 -9.660 1.00 82.44 184 GLU A CA 1
ATOM 1485 C C . GLU A 1 184 ? -10.361 16.129 -10.477 1.00 82.44 184 GLU A C 1
ATOM 1487 O O . GLU A 1 184 ? -9.167 16.412 -10.497 1.00 82.44 184 GLU A O 1
ATOM 1492 N N . CYS A 1 185 ? -10.842 15.120 -11.213 1.00 80.38 185 CYS A N 1
ATOM 1493 C CA . CYS A 1 185 ? -10.001 14.319 -12.111 1.00 80.38 185 CYS A CA 1
ATOM 1494 C C . CYS A 1 185 ? -9.393 15.130 -13.269 1.00 80.38 185 CYS A C 1
ATOM 1496 O O . CYS A 1 185 ? -8.431 14.675 -13.889 1.00 80.38 185 CYS A O 1
ATOM 1498 N N . ILE A 1 186 ? -9.932 16.316 -13.557 1.00 79.56 186 ILE A N 1
ATOM 1499 C CA . ILE A 1 186 ? -9.435 17.246 -14.574 1.00 79.56 186 ILE A CA 1
ATOM 1500 C C . ILE A 1 186 ? -8.635 18.366 -13.907 1.00 79.56 186 ILE A C 1
ATOM 1502 O O . ILE A 1 186 ? -7.553 18.704 -14.372 1.00 79.56 186 ILE A O 1
ATOM 1506 N N . THR A 1 187 ? -9.158 18.933 -12.819 1.00 82.88 187 THR A N 1
ATOM 1507 C CA . THR A 1 187 ? -8.642 20.179 -12.235 1.00 82.88 187 THR A CA 1
ATOM 1508 C C . THR A 1 187 ? -7.560 19.983 -11.176 1.00 82.88 187 THR A C 1
ATOM 1510 O O . THR A 1 187 ? -6.830 20.928 -10.887 1.00 82.88 187 THR A O 1
ATOM 1513 N N . MET A 1 188 ? -7.440 18.792 -10.583 1.00 88.81 188 MET A N 1
ATOM 1514 C CA . MET A 1 188 ? -6.447 18.521 -9.543 1.00 88.81 188 MET A CA 1
ATOM 1515 C C . MET A 1 188 ? -5.066 18.279 -10.153 1.00 88.81 188 MET A C 1
ATOM 1517 O O . MET A 1 188 ? -4.904 17.370 -10.976 1.00 88.81 188 MET A O 1
ATOM 1521 N N . ASP A 1 189 ? -4.079 19.040 -9.687 1.00 91.69 189 ASP A N 1
ATOM 1522 C CA . ASP A 1 189 ? -2.671 18.873 -10.038 1.00 91.69 189 ASP A CA 1
ATOM 1523 C C . ASP A 1 189 ? -2.109 17.539 -9.515 1.00 91.69 189 ASP A C 1
ATOM 1525 O O . ASP A 1 189 ? -2.619 16.927 -8.566 1.00 91.69 189 ASP A O 1
ATOM 1529 N N . TYR A 1 190 ? -1.049 17.055 -10.151 1.00 93.06 190 TYR A N 1
ATOM 1530 C CA . TYR A 1 190 ? -0.504 15.728 -9.882 1.00 93.06 190 TYR A CA 1
ATOM 1531 C C . TYR A 1 190 ? 0.172 15.630 -8.508 1.00 93.06 190 TYR A C 1
ATOM 1533 O O . TYR A 1 190 ? 0.183 14.547 -7.915 1.00 93.06 190 TYR A O 1
ATOM 1541 N N . GLU A 1 191 ? 0.680 16.735 -7.960 1.00 93.94 191 GLU A N 1
ATOM 1542 C CA . GLU A 1 191 ? 1.248 16.776 -6.609 1.00 93.94 191 GLU A CA 1
ATOM 1543 C C . GLU A 1 191 ? 0.154 16.552 -5.557 1.00 93.94 191 GLU A C 1
ATOM 1545 O O . GLU A 1 191 ? 0.293 15.693 -4.677 1.00 93.94 191 GLU A O 1
ATOM 1550 N N . THR A 1 192 ? -0.991 17.219 -5.710 1.00 91.19 192 THR A N 1
ATOM 1551 C CA . THR A 1 192 ? -2.175 16.992 -4.878 1.00 91.19 192 THR A CA 1
ATOM 1552 C C . THR A 1 192 ? -2.702 15.564 -5.029 1.00 91.19 192 THR A C 1
ATOM 1554 O O . THR A 1 192 ? -3.006 14.925 -4.016 1.00 91.19 192 THR A O 1
ATOM 1557 N N . ARG A 1 193 ? -2.742 15.011 -6.252 1.00 91.62 193 ARG A N 1
ATOM 1558 C CA . ARG A 1 193 ? -3.151 13.609 -6.475 1.00 91.62 193 ARG A CA 1
ATOM 1559 C C . ARG A 1 193 ? -2.262 12.630 -5.721 1.00 91.62 193 ARG A C 1
ATOM 1561 O O . ARG A 1 193 ? -2.775 11.769 -5.010 1.00 91.62 193 ARG A O 1
ATOM 1568 N N . ILE A 1 194 ? -0.939 12.766 -5.827 1.00 91.88 194 ILE A N 1
ATOM 1569 C CA . ILE A 1 194 ? -0.003 11.899 -5.100 1.00 91.88 194 ILE A CA 1
ATOM 1570 C C . ILE A 1 194 ? -0.170 12.046 -3.587 1.00 91.88 194 ILE A C 1
ATOM 1572 O O . ILE A 1 194 ? -0.140 11.044 -2.873 1.00 91.88 194 ILE A O 1
ATOM 1576 N N . ARG A 1 195 ? -0.378 13.268 -3.089 1.00 90.00 195 ARG A N 1
ATOM 1577 C CA . ARG A 1 195 ? -0.548 13.523 -1.655 1.00 90.00 195 ARG A CA 1
ATOM 1578 C C . ARG A 1 195 ? -1.785 12.827 -1.087 1.00 90.00 195 ARG A C 1
ATOM 1580 O O . ARG A 1 195 ? -1.724 12.306 0.023 1.00 90.00 195 ARG A O 1
ATOM 1587 N N . LEU A 1 196 ? -2.894 12.828 -1.826 1.00 87.31 196 LEU A N 1
ATOM 1588 C CA . LEU A 1 196 ? -4.166 12.258 -1.373 1.00 87.31 196 LEU A CA 1
ATOM 1589 C C . LEU A 1 196 ? -4.274 10.751 -1.644 1.00 87.31 196 LEU A C 1
ATOM 1591 O O . LEU A 1 196 ? -4.742 9.994 -0.794 1.00 87.31 196 LEU A O 1
ATOM 1595 N N . TYR A 1 197 ? -3.815 10.311 -2.815 1.00 90.06 197 TYR A N 1
ATOM 1596 C CA . TYR A 1 197 ? -4.073 8.967 -3.332 1.00 90.06 197 TYR A CA 1
ATOM 1597 C C . TYR A 1 197 ? -2.819 8.103 -3.455 1.00 90.06 197 TYR A C 1
ATOM 1599 O O . TYR A 1 197 ? -2.937 6.883 -3.530 1.00 90.06 197 TYR A O 1
ATOM 1607 N N . GLY A 1 198 ? -1.617 8.684 -3.416 1.00 90.19 198 GLY A N 1
ATOM 1608 C CA . GLY A 1 198 ? -0.366 7.970 -3.686 1.00 90.19 198 GLY A CA 1
ATOM 1609 C C . GLY A 1 198 ? -0.108 6.795 -2.741 1.00 90.19 198 GLY A C 1
ATOM 1610 O O . GLY A 1 198 ? 0.365 5.753 -3.182 1.00 90.19 198 GLY A O 1
ATOM 1611 N N . GLY A 1 199 ? -0.474 6.915 -1.460 1.00 88.19 199 GLY A N 1
ATOM 1612 C CA . GLY A 1 199 ? -0.370 5.802 -0.510 1.00 88.19 199 GLY A CA 1
ATOM 1613 C C . GLY A 1 199 ? -1.322 4.644 -0.830 1.00 88.19 199 GLY A C 1
ATOM 1614 O O . GLY A 1 199 ? -0.956 3.484 -0.666 1.00 88.19 199 GLY A O 1
ATOM 1615 N N . LEU A 1 200 ? -2.540 4.936 -1.298 1.00 89.50 200 LEU A N 1
ATOM 1616 C CA . LEU A 1 200 ? -3.506 3.906 -1.695 1.00 89.50 200 LEU A CA 1
ATOM 1617 C C . LEU A 1 200 ? -3.089 3.255 -3.011 1.00 89.50 200 LEU A C 1
ATOM 1619 O O . LEU A 1 200 ? -2.996 2.032 -3.066 1.00 89.50 200 LEU A O 1
ATOM 1623 N N . ALA A 1 201 ? -2.783 4.081 -4.011 1.00 91.69 201 ALA A N 1
ATOM 1624 C CA . ALA A 1 201 ? -2.335 3.673 -5.336 1.00 91.69 201 ALA A CA 1
ATOM 1625 C C . ALA A 1 201 ? -1.115 2.758 -5.255 1.00 91.69 201 ALA A C 1
ATOM 1627 O O . ALA A 1 201 ? -1.038 1.723 -5.904 1.00 91.69 201 ALA A O 1
ATOM 1628 N N . LEU A 1 202 ? -0.179 3.095 -4.374 1.00 89.94 202 LEU A N 1
ATOM 1629 C CA . LEU A 1 202 ? 0.968 2.256 -4.102 1.00 89.94 202 LEU A CA 1
ATOM 1630 C C . LEU A 1 202 ? 0.577 0.802 -3.781 1.00 89.94 202 LEU A C 1
ATOM 1632 O O . LEU A 1 202 ? 1.134 -0.147 -4.329 1.00 89.94 202 LEU A O 1
ATOM 1636 N N . PHE A 1 203 ? -0.365 0.616 -2.861 1.00 89.44 203 PHE A N 1
ATOM 1637 C CA . PHE A 1 203 ? -0.743 -0.716 -2.402 1.00 89.44 203 PHE A CA 1
ATOM 1638 C C . PHE A 1 203 ? -1.705 -1.439 -3.350 1.00 89.44 203 PHE A C 1
ATOM 1640 O O . PHE A 1 203 ? -2.090 -2.571 -3.046 1.00 89.44 203 PHE A O 1
ATOM 1647 N N . THR A 1 204 ? -2.073 -0.817 -4.474 1.00 90.12 204 THR A N 1
ATOM 1648 C CA . THR A 1 204 ? -2.845 -1.434 -5.559 1.00 90.12 204 THR A CA 1
ATOM 1649 C C . THR A 1 204 ? -1.998 -1.791 -6.779 1.00 90.12 204 THR A C 1
ATOM 1651 O O . THR A 1 204 ? -2.496 -2.516 -7.634 1.00 90.12 204 THR A O 1
ATOM 1654 N N . ILE A 1 205 ? -0.731 -1.357 -6.853 1.00 92.06 205 ILE A N 1
ATOM 1655 C CA . ILE A 1 205 ? 0.186 -1.745 -7.935 1.00 92.06 205 ILE A CA 1
ATOM 1656 C C . ILE A 1 205 ? 0.321 -3.274 -7.989 1.00 92.06 205 ILE A C 1
ATOM 1658 O O . ILE A 1 205 ? 0.675 -3.923 -6.997 1.00 92.06 205 ILE A O 1
ATOM 1662 N N . ASP A 1 206 ? 0.114 -3.845 -9.178 1.00 92.62 206 ASP A N 1
ATOM 1663 C CA . ASP A 1 206 ? 0.464 -5.234 -9.469 1.00 92.62 206 ASP A CA 1
ATOM 1664 C C . ASP A 1 206 ? 1.982 -5.359 -9.656 1.00 92.62 206 ASP A C 1
ATOM 1666 O O . ASP A 1 206 ? 2.526 -5.253 -10.756 1.00 92.62 206 ASP A O 1
ATOM 1670 N N . PHE A 1 207 ? 2.687 -5.567 -8.543 1.00 91.62 207 PHE A N 1
ATOM 1671 C CA . PHE A 1 207 ? 4.138 -5.728 -8.552 1.00 91.62 207 PHE A CA 1
ATOM 1672 C C . PHE A 1 207 ? 4.607 -6.979 -9.298 1.00 91.62 207 PHE A C 1
ATOM 1674 O O . PHE A 1 207 ? 5.747 -7.005 -9.758 1.00 91.62 207 PHE A O 1
ATOM 1681 N N . GLU A 1 208 ? 3.777 -8.016 -9.422 1.00 93.38 208 GLU A N 1
ATOM 1682 C CA . GLU A 1 208 ? 4.157 -9.195 -10.200 1.00 93.38 208 GLU A CA 1
ATOM 1683 C C . GLU A 1 208 ? 4.178 -8.859 -11.689 1.00 93.38 208 GLU A C 1
ATOM 1685 O O . GLU A 1 208 ? 5.138 -9.207 -12.379 1.00 93.38 208 GLU A O 1
ATOM 1690 N N . GLN A 1 209 ? 3.153 -8.156 -12.177 1.00 95.81 209 GLN A N 1
ATOM 1691 C CA . GLN A 1 209 ? 3.106 -7.721 -13.569 1.00 95.81 209 GLN A CA 1
ATOM 1692 C C . GLN A 1 209 ? 4.163 -6.651 -13.870 1.00 95.81 209 GLN A C 1
ATOM 1694 O O . GLN A 1 209 ? 4.890 -6.792 -14.851 1.00 95.81 209 GLN A O 1
ATOM 1699 N N . LEU A 1 210 ? 4.350 -5.667 -12.984 1.00 95.94 210 LEU A N 1
ATOM 1700 C CA . LEU A 1 210 ? 5.394 -4.646 -13.127 1.00 95.94 210 LEU A CA 1
ATOM 1701 C C . LEU A 1 210 ? 6.783 -5.270 -13.298 1.00 95.94 210 LEU A C 1
ATOM 1703 O O . LEU A 1 210 ? 7.555 -4.853 -14.159 1.00 95.94 210 LEU A O 1
ATOM 1707 N N . ILE A 1 211 ? 7.113 -6.283 -12.492 1.00 94.88 211 ILE A N 1
ATOM 1708 C CA . ILE A 1 211 ? 8.410 -6.962 -12.575 1.00 94.88 211 ILE A CA 1
ATOM 1709 C C . ILE A 1 211 ? 8.552 -7.766 -13.871 1.00 94.88 211 ILE A C 1
ATOM 1711 O O . ILE A 1 211 ? 9.635 -7.765 -14.460 1.00 94.88 211 ILE A O 1
ATOM 1715 N N . LYS A 1 212 ? 7.485 -8.419 -14.345 1.00 95.06 212 LYS A N 1
ATOM 1716 C CA . LYS A 1 212 ? 7.501 -9.108 -15.646 1.00 95.06 212 LYS A CA 1
ATOM 1717 C C . LYS A 1 212 ? 7.752 -8.126 -16.784 1.00 95.06 212 LYS A C 1
ATOM 1719 O O . LYS A 1 212 ? 8.625 -8.382 -17.611 1.00 95.06 212 LYS A O 1
ATOM 1724 N N . ASP A 1 213 ? 7.058 -6.991 -16.780 1.00 97.12 213 ASP A N 1
ATOM 1725 C CA . ASP A 1 213 ? 7.233 -5.938 -17.782 1.00 97.12 213 ASP A CA 1
ATOM 1726 C C . ASP A 1 213 ? 8.651 -5.360 -17.726 1.00 97.12 213 ASP A C 1
ATOM 1728 O O . ASP A 1 213 ? 9.298 -5.191 -18.760 1.00 97.12 213 ASP A O 1
ATOM 1732 N N . PHE A 1 214 ? 9.179 -5.130 -16.519 1.00 96.06 214 PHE A N 1
ATOM 1733 C CA . PHE A 1 214 ? 10.552 -4.670 -16.312 1.00 96.06 214 PHE A CA 1
ATOM 1734 C C . PHE A 1 214 ? 11.576 -5.641 -16.903 1.00 96.06 214 PHE A C 1
ATOM 1736 O O . PHE A 1 214 ? 12.484 -5.230 -17.627 1.00 96.06 214 PHE A O 1
ATOM 1743 N N . ILE A 1 215 ? 11.422 -6.933 -16.634 1.00 93.38 215 ILE A N 1
ATOM 1744 C CA . ILE A 1 215 ? 12.321 -7.969 -17.141 1.00 93.38 215 ILE A CA 1
ATOM 1745 C C . ILE A 1 215 ? 12.210 -8.107 -18.659 1.00 93.38 215 ILE A C 1
ATOM 1747 O O . ILE A 1 215 ? 13.233 -8.194 -19.337 1.00 93.38 215 ILE A O 1
ATOM 1751 N N . GLN A 1 216 ? 10.994 -8.085 -19.206 1.00 94.00 216 GLN A N 1
ATOM 1752 C CA . GLN A 1 216 ? 10.769 -8.147 -20.648 1.00 94.00 216 GLN A CA 1
ATOM 1753 C C . GLN A 1 216 ? 11.397 -6.944 -21.361 1.00 94.00 216 GLN A C 1
ATOM 1755 O O . GLN A 1 216 ? 12.071 -7.111 -22.379 1.00 94.00 216 GLN A O 1
ATOM 1760 N N . ARG A 1 217 ? 11.229 -5.740 -20.801 1.00 95.06 217 ARG A N 1
ATOM 1761 C CA . ARG A 1 217 ? 11.801 -4.495 -21.328 1.00 95.06 217 ARG A CA 1
ATOM 1762 C C . ARG A 1 217 ? 13.330 -4.502 -21.312 1.00 95.06 217 ARG A C 1
ATOM 1764 O O . ARG A 1 217 ? 13.948 -3.937 -22.209 1.00 95.06 217 ARG A O 1
ATOM 1771 N N . ASN A 1 218 ? 13.935 -5.173 -20.333 1.00 92.62 218 ASN A N 1
ATOM 1772 C CA . ASN A 1 218 ? 15.382 -5.182 -20.107 1.00 92.62 218 ASN A CA 1
ATOM 1773 C C . ASN A 1 218 ? 16.034 -6.544 -20.386 1.00 92.62 218 ASN A C 1
ATOM 1775 O O . ASN A 1 218 ? 17.095 -6.842 -19.837 1.00 92.62 218 ASN A O 1
ATOM 1779 N N . ILE A 1 219 ? 15.436 -7.369 -21.257 1.00 89.44 219 ILE A N 1
ATOM 1780 C CA . ILE A 1 219 ? 15.864 -8.762 -21.476 1.00 89.44 219 ILE A CA 1
ATOM 1781 C C . ILE A 1 219 ? 17.352 -8.901 -21.854 1.00 89.44 219 ILE A C 1
ATOM 1783 O O . ILE A 1 219 ? 18.010 -9.865 -21.472 1.00 89.44 219 ILE A O 1
ATOM 1787 N N . GLN A 1 220 ? 17.901 -7.904 -22.554 1.00 87.38 220 GLN A N 1
ATOM 1788 C CA . GLN A 1 220 ? 19.299 -7.869 -23.000 1.00 87.38 220 GLN A CA 1
ATOM 1789 C C . GLN A 1 220 ? 20.302 -7.574 -21.872 1.00 87.38 220 GLN A C 1
ATOM 1791 O O . GLN A 1 220 ? 21.497 -7.793 -22.044 1.00 87.38 220 GLN A O 1
ATOM 1796 N N . LEU A 1 221 ? 19.825 -7.066 -20.731 1.00 87.50 221 LEU A N 1
ATOM 1797 C CA . LEU A 1 221 ? 20.634 -6.627 -19.590 1.00 87.50 221 LEU A CA 1
ATOM 1798 C C . LEU A 1 221 ? 20.413 -7.502 -18.341 1.00 87.50 221 LEU A C 1
ATOM 1800 O O . LEU A 1 221 ? 20.947 -7.207 -17.270 1.00 87.50 221 LEU A O 1
ATOM 1804 N N . LEU A 1 222 ? 19.637 -8.590 -18.446 1.00 83.19 222 LEU A N 1
ATOM 1805 C CA . LEU A 1 222 ? 19.307 -9.452 -17.300 1.00 83.19 222 LEU A CA 1
ATOM 1806 C C . LEU A 1 222 ? 20.530 -10.147 -16.693 1.00 83.19 222 LEU A C 1
ATOM 1808 O O . LEU A 1 222 ? 20.525 -10.476 -15.511 1.00 83.19 222 LEU A O 1
ATOM 1812 N N . ASN A 1 223 ? 21.597 -10.327 -17.469 1.00 80.44 223 ASN A N 1
ATOM 1813 C CA . ASN A 1 223 ? 22.883 -10.846 -17.000 1.00 80.44 223 ASN A CA 1
ATOM 1814 C C . ASN A 1 223 ? 23.533 -9.975 -15.904 1.00 80.44 223 ASN A C 1
ATOM 1816 O O . ASN A 1 223 ? 24.374 -10.470 -15.152 1.00 80.44 223 ASN A O 1
ATOM 1820 N N . TYR A 1 224 ? 23.122 -8.712 -15.768 1.00 80.50 224 TYR A N 1
ATOM 1821 C CA . TYR A 1 224 ? 23.565 -7.818 -14.695 1.00 80.50 224 TYR A CA 1
ATOM 1822 C C . TYR A 1 224 ? 22.646 -7.847 -13.460 1.00 80.50 224 TYR A C 1
ATOM 1824 O O . TYR A 1 224 ? 23.087 -7.489 -12.367 1.00 80.50 224 TYR A O 1
ATOM 1832 N N . LEU A 1 225 ? 21.403 -8.335 -13.582 1.00 81.56 225 LEU A N 1
ATOM 1833 C CA . LEU A 1 225 ? 20.428 -8.431 -12.485 1.00 81.56 225 LEU A CA 1
ATOM 1834 C C . LEU A 1 225 ? 20.709 -9.635 -11.575 1.00 81.56 225 LEU A C 1
ATOM 1836 O O . LEU A 1 225 ? 20.006 -10.644 -11.579 1.00 81.56 225 LEU A O 1
ATOM 1840 N N . ASN A 1 226 ? 21.750 -9.514 -10.757 1.00 80.31 226 ASN A N 1
ATOM 1841 C CA . ASN A 1 226 ? 22.106 -10.490 -9.729 1.00 80.31 226 ASN A CA 1
ATOM 1842 C C . ASN A 1 226 ? 21.913 -9.911 -8.310 1.00 80.31 226 ASN A C 1
ATOM 1844 O O . ASN A 1 226 ? 21.765 -8.697 -8.156 1.00 80.31 226 ASN A O 1
ATOM 1848 N N . PRO A 1 227 ? 21.945 -10.742 -7.249 1.00 84.31 227 PRO A N 1
ATOM 1849 C CA . PRO A 1 227 ? 21.746 -10.261 -5.883 1.00 84.31 227 PRO A CA 1
ATOM 1850 C C . PRO A 1 227 ? 22.715 -9.152 -5.459 1.00 84.31 227 PRO A C 1
ATOM 1852 O O . PRO A 1 227 ? 22.298 -8.233 -4.767 1.00 84.31 227 PRO A O 1
ATOM 1855 N N . ILE A 1 228 ? 23.985 -9.200 -5.882 1.00 82.88 228 ILE A N 1
ATOM 1856 C CA . ILE A 1 228 ? 24.988 -8.179 -5.530 1.00 82.88 228 ILE A CA 1
ATOM 1857 C C . ILE A 1 228 ? 24.592 -6.830 -6.127 1.00 82.88 228 ILE A C 1
ATOM 1859 O O . ILE A 1 228 ? 24.644 -5.819 -5.434 1.00 82.88 228 ILE A O 1
ATOM 1863 N N . PHE A 1 229 ? 24.185 -6.825 -7.395 1.00 83.00 229 PHE A N 1
ATOM 1864 C CA . PHE A 1 229 ? 23.741 -5.627 -8.093 1.00 83.00 229 PHE A CA 1
ATOM 1865 C C . PHE A 1 229 ? 22.443 -5.083 -7.495 1.00 83.00 229 PHE A C 1
ATOM 1867 O O . PHE A 1 229 ? 22.405 -3.941 -7.050 1.00 83.00 229 PHE A O 1
ATOM 1874 N N . VAL A 1 230 ? 21.403 -5.919 -7.400 1.00 85.25 230 VAL A N 1
ATOM 1875 C CA . VAL A 1 230 ? 20.093 -5.475 -6.914 1.00 85.25 230 VAL A CA 1
ATOM 1876 C C . VAL A 1 230 ? 20.221 -4.941 -5.487 1.00 85.25 230 VAL A C 1
ATOM 1878 O O . VAL A 1 230 ? 19.647 -3.900 -5.194 1.00 85.25 230 VAL A O 1
ATOM 1881 N N . ASN A 1 231 ? 21.019 -5.564 -4.609 1.00 85.19 231 ASN A N 1
ATOM 1882 C CA . ASN A 1 231 ? 21.246 -5.104 -3.227 1.00 85.19 231 ASN A CA 1
ATOM 1883 C C . ASN A 1 231 ? 21.857 -3.701 -3.097 1.00 85.19 231 ASN A C 1
ATOM 1885 O O . ASN A 1 231 ? 21.768 -3.128 -2.014 1.00 85.19 231 ASN A O 1
ATOM 1889 N N . LYS A 1 232 ? 22.437 -3.134 -4.162 1.00 86.62 232 LYS A N 1
ATOM 1890 C CA . LYS A 1 232 ? 22.886 -1.733 -4.172 1.00 86.62 232 LYS A CA 1
ATOM 1891 C C . LYS A 1 232 ? 21.739 -0.744 -4.357 1.00 86.62 232 LYS A C 1
ATOM 1893 O O . LYS A 1 232 ? 21.873 0.406 -3.953 1.00 86.62 232 LYS A O 1
ATOM 1898 N N . TRP A 1 233 ? 20.623 -1.173 -4.946 1.00 88.56 233 TRP A N 1
ATOM 1899 C CA . TRP A 1 233 ? 19.482 -0.298 -5.170 1.00 88.56 233 TRP A CA 1
ATOM 1900 C C . TRP A 1 233 ? 18.844 0.143 -3.864 1.00 88.56 233 TRP A C 1
ATOM 1902 O O . TRP A 1 233 ? 18.327 -0.675 -3.092 1.00 88.56 233 TRP A O 1
ATOM 1912 N N . ASP A 1 234 ? 18.798 1.459 -3.697 1.00 89.62 234 ASP A N 1
ATOM 1913 C CA . ASP A 1 234 ? 17.900 2.118 -2.767 1.00 89.62 234 ASP A CA 1
ATOM 1914 C C . ASP A 1 234 ? 16.489 2.147 -3.371 1.00 89.62 234 ASP A C 1
ATOM 1916 O O . ASP A 1 234 ? 16.111 3.047 -4.127 1.00 89.62 234 ASP A O 1
ATOM 1920 N N . MET A 1 235 ? 15.704 1.121 -3.039 1.00 87.12 235 MET A N 1
ATOM 1921 C CA . MET A 1 235 ? 14.331 0.965 -3.524 1.00 87.12 235 MET A CA 1
ATOM 1922 C C . MET A 1 235 ? 13.417 2.117 -3.087 1.00 87.12 235 MET A C 1
ATOM 1924 O O . MET A 1 235 ? 12.462 2.432 -3.798 1.00 87.12 235 MET A O 1
ATOM 1928 N N . LEU A 1 236 ? 13.697 2.760 -1.945 1.00 85.94 236 LEU A N 1
ATOM 1929 C CA . LEU A 1 236 ? 12.923 3.921 -1.503 1.00 85.94 236 LEU A CA 1
ATOM 1930 C C . LEU A 1 236 ? 13.204 5.124 -2.402 1.00 85.94 236 LEU A C 1
ATOM 1932 O O . LEU A 1 236 ? 12.265 5.758 -2.880 1.00 85.94 236 LEU A O 1
ATOM 1936 N N . SER A 1 237 ? 14.480 5.393 -2.683 1.00 90.81 237 SER A N 1
ATOM 1937 C CA . SER A 1 237 ? 14.884 6.476 -3.586 1.00 90.81 237 SER A CA 1
ATOM 1938 C C . SER A 1 237 ? 14.336 6.275 -5.002 1.00 90.81 237 SER A C 1
ATOM 1940 O O . SER A 1 237 ? 13.818 7.214 -5.606 1.00 90.81 237 SER A O 1
ATOM 1942 N N . ILE A 1 238 ? 14.356 5.038 -5.512 1.00 92.56 238 ILE A N 1
ATOM 1943 C CA . ILE A 1 238 ? 13.737 4.678 -6.799 1.00 92.56 238 ILE A CA 1
ATOM 1944 C C . ILE A 1 238 ? 12.246 5.029 -6.804 1.00 92.56 238 ILE A C 1
ATOM 1946 O O . ILE A 1 238 ? 11.767 5.679 -7.734 1.00 92.56 238 ILE A O 1
ATOM 1950 N N . PHE A 1 239 ? 11.512 4.653 -5.755 1.00 90.19 239 PHE A N 1
ATOM 1951 C CA . PHE A 1 239 ? 10.089 4.963 -5.665 1.00 90.19 239 PHE A CA 1
ATOM 1952 C C . PHE A 1 239 ? 9.821 6.470 -5.552 1.00 90.19 239 PHE A C 1
ATOM 1954 O O . PHE A 1 239 ? 8.920 6.992 -6.208 1.00 90.19 239 PHE A O 1
ATOM 1961 N N . ASP A 1 240 ? 10.615 7.198 -4.770 1.00 92.06 240 ASP A N 1
ATOM 1962 C CA . ASP A 1 240 ? 10.479 8.651 -4.665 1.00 92.06 240 ASP A CA 1
ATOM 1963 C C . ASP A 1 240 ? 10.822 9.366 -5.977 1.00 92.06 240 ASP A C 1
ATOM 1965 O O . ASP A 1 240 ? 10.197 10.374 -6.310 1.00 92.06 240 ASP A O 1
ATOM 1969 N N . ASN A 1 241 ? 11.752 8.835 -6.771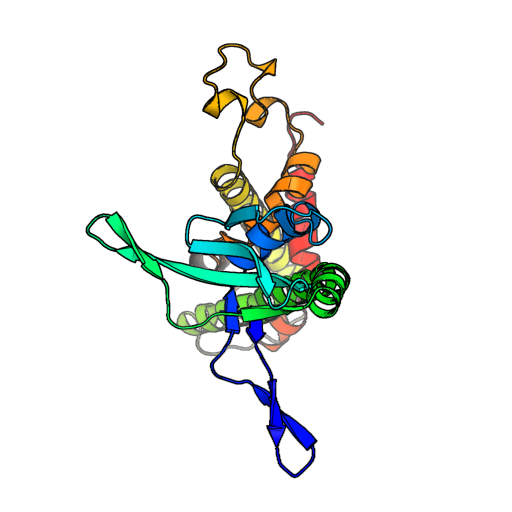 1.00 95.75 241 ASN A N 1
ATOM 1970 C CA . ASN A 1 241 ? 12.024 9.353 -8.109 1.00 95.75 241 ASN A CA 1
ATOM 1971 C C . ASN A 1 241 ? 10.872 9.065 -9.080 1.00 95.75 241 ASN A C 1
ATOM 1973 O O . ASN A 1 241 ? 10.531 9.947 -9.864 1.00 95.75 241 ASN A O 1
ATOM 1977 N N . ALA A 1 242 ? 10.203 7.913 -8.973 1.00 95.31 242 ALA A N 1
ATOM 1978 C CA . ALA A 1 242 ? 8.987 7.635 -9.741 1.00 95.31 242 ALA A CA 1
ATOM 1979 C C . ALA A 1 242 ? 7.858 8.626 -9.404 1.00 95.31 242 ALA A C 1
ATOM 1981 O O . ALA A 1 242 ? 7.212 9.158 -10.304 1.00 95.31 242 ALA A O 1
ATOM 1982 N N . LYS A 1 243 ? 7.673 8.973 -8.121 1.00 94.94 243 LYS A N 1
ATOM 1983 C CA . LYS A 1 243 ? 6.724 10.028 -7.713 1.00 94.94 243 LYS A CA 1
ATOM 1984 C C . LYS A 1 243 ? 7.071 11.389 -8.311 1.00 94.94 243 LYS A C 1
ATOM 1986 O O . LYS A 1 243 ? 6.187 12.094 -8.789 1.00 94.94 243 LYS A O 1
ATOM 1991 N N . LYS A 1 244 ? 8.350 11.776 -8.270 1.00 96.12 244 LYS A N 1
ATOM 1992 C CA . LYS A 1 244 ? 8.813 13.047 -8.850 1.00 96.12 244 LYS A CA 1
ATOM 1993 C C . LYS A 1 244 ? 8.593 13.080 -10.359 1.00 96.12 244 LYS A C 1
ATOM 1995 O O . LYS A 1 244 ? 8.143 14.100 -10.865 1.00 96.12 244 LYS A O 1
ATOM 2000 N N . MET A 1 245 ? 8.875 11.977 -11.053 1.00 97.00 245 MET A N 1
ATOM 2001 C CA . MET A 1 245 ? 8.637 11.841 -12.489 1.00 97.00 245 MET A CA 1
ATOM 2002 C C . MET A 1 245 ? 7.147 11.970 -12.821 1.00 97.00 245 MET A C 1
ATOM 2004 O O . MET A 1 245 ? 6.794 12.705 -13.741 1.00 97.00 245 MET A O 1
ATOM 2008 N N . TYR A 1 246 ? 6.277 11.344 -12.025 1.00 95.69 246 TYR A N 1
ATOM 2009 C CA . TYR A 1 246 ? 4.832 11.506 -12.156 1.00 95.69 246 TYR A CA 1
ATOM 2010 C C . TYR A 1 246 ? 4.436 12.981 -12.027 1.00 95.69 246 TYR A C 1
ATOM 2012 O O . TYR A 1 246 ? 3.837 13.529 -12.942 1.00 95.69 246 TYR A O 1
ATOM 2020 N N . ILE A 1 247 ? 4.849 13.667 -10.955 1.00 95.44 247 ILE A N 1
ATOM 2021 C CA . ILE A 1 247 ? 4.540 15.096 -10.743 1.00 95.44 247 ILE A CA 1
ATOM 2022 C C . ILE A 1 247 ? 5.096 15.977 -11.872 1.00 95.44 247 ILE A C 1
ATOM 2024 O O . ILE A 1 247 ? 4.451 16.934 -12.285 1.00 95.44 247 ILE A O 1
ATOM 2028 N N . ALA A 1 248 ? 6.289 15.669 -12.383 1.00 94.88 248 ALA A N 1
ATOM 2029 C CA . ALA A 1 248 ? 6.899 16.401 -13.492 1.00 94.88 248 ALA A CA 1
ATOM 2030 C C . ALA A 1 248 ? 6.162 16.203 -14.828 1.00 94.88 248 ALA A C 1
ATOM 2032 O O . ALA A 1 248 ? 6.350 16.998 -15.742 1.00 94.88 248 ALA A O 1
ATOM 2033 N N . SER A 1 249 ? 5.328 15.166 -14.929 1.00 92.38 249 SER A N 1
ATOM 2034 C CA . SER A 1 249 ? 4.507 14.868 -16.104 1.00 92.38 249 SER A CA 1
ATOM 2035 C C . SER A 1 249 ? 3.139 15.567 -16.067 1.00 92.38 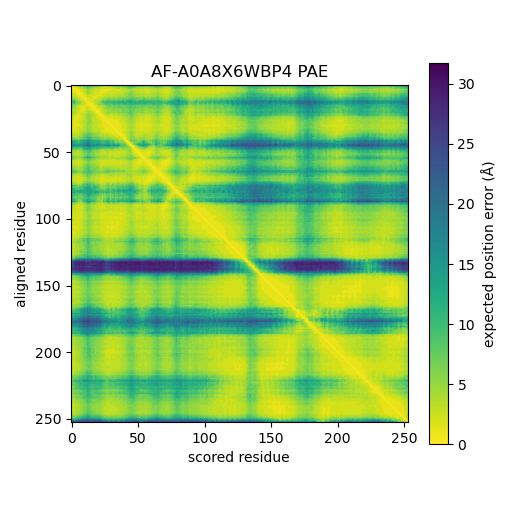249 SER A C 1
ATOM 2037 O O . SER A 1 249 ? 2.299 15.289 -16.922 1.00 92.38 249 SER A O 1
ATOM 2039 N N . ASP A 1 250 ? 2.888 16.439 -15.081 1.00 89.19 250 ASP A N 1
ATOM 2040 C CA . ASP A 1 250 ? 1.643 17.206 -14.988 1.00 89.19 250 ASP A CA 1
ATOM 2041 C C . ASP A 1 250 ? 1.505 18.153 -16.192 1.00 89.19 250 ASP A C 1
ATOM 2043 O O . ASP A 1 250 ? 2.332 19.055 -16.353 1.00 89.19 250 ASP A O 1
ATOM 2047 N N . PRO A 1 251 ? 0.465 18.001 -17.031 1.00 82.69 251 PRO A N 1
ATOM 2048 C CA . PRO A 1 251 ? 0.261 18.865 -18.191 1.00 82.69 251 PRO A CA 1
ATOM 2049 C C . PRO A 1 251 ? -0.114 20.309 -17.819 1.00 82.69 251 PRO A C 1
ATOM 2051 O O . PRO A 1 251 ? -0.148 21.164 -18.701 1.00 82.69 251 PRO A O 1
ATOM 2054 N N . ASN A 1 252 ? -0.434 20.581 -16.549 1.00 73.81 252 ASN A N 1
ATOM 2055 C CA . ASN A 1 252 ? -0.839 21.903 -16.067 1.00 73.81 252 ASN A CA 1
ATOM 2056 C C . ASN A 1 252 ? 0.313 22.718 -15.449 1.00 73.81 252 ASN A C 1
ATOM 2058 O O . ASN A 1 252 ? 0.053 23.787 -14.890 1.00 73.81 252 ASN A O 1
ATOM 2062 N N . ARG A 1 253 ? 1.556 22.218 -15.506 1.00 63.16 253 ARG A N 1
ATOM 2063 C CA . ARG A 1 253 ? 2.761 22.926 -15.045 1.00 63.16 253 ARG A CA 1
ATOM 2064 C C . ARG A 1 253 ? 3.493 23.666 -16.157 1.00 63.16 253 ARG A C 1
ATOM 2066 O O . ARG A 1 253 ? 3.531 23.161 -17.298 1.00 63.16 253 ARG A O 1
#

Nearest PDB structures (foldseek):
  1pcf-assembly1_A  TM=7.894E-01  e=7.795E-03  Homo sapiens
  4usg-assembly1_B  TM=7.788E-01  e=2.920E-02  Homo sapiens
  4bhm-assembly1_F  TM=7.044E-01  e=5.105E-02  Pyricularia oryzae
  5a4o-assembly1_B  TM=5.890E-01  e=4.096E-01  Burkholderia pseudomallei K96243
  4bg7-assembly1_B  TM=4.143E-01  e=1.039E-01  Tequintavirus T5

Organism: Trichonephila clavipes (NCBI:txid2585209)

InterPro domains:
  IPR009044 ssDNA-binding transcriptional regulator [G3DSA:2.30.31.10] (1-44)
  IPR009044 ssDNA-binding transcriptional regulator [SSF54447] (3-43)

Secondary structure (DSSP, 8-state):
---EEEEEEEE-TT--EEEEEEEEEE-HHHHHHHHTTTTT--TT-SS--EEEETTTEEEEEEEETTEEEEEEEEEEE-TTS-EEEEEEEEEEEHHHHHHHHHHHHHHHHHHHHIIIIIIIHHHHHHHHHHH-------S--HHHHHHHHHHHHHHHHHHHHHHHHHH---HHHHTT-SSGGG-HHHHS-HHHHHHHHHHHHHTT--HHHHHHHHHHHTGGGGGG-SHHHHTT--HHHHHHHHHHHHHHT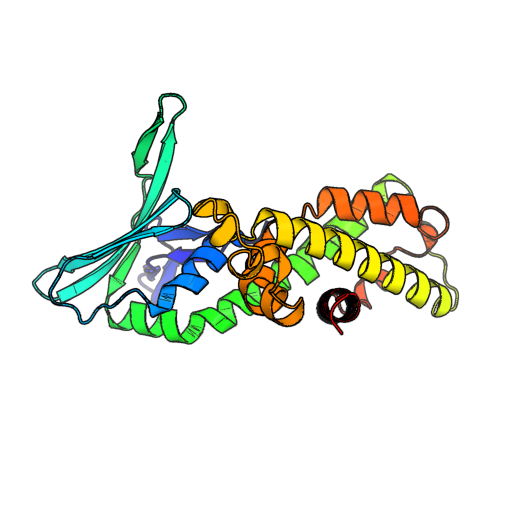-TT-

Mean predicted aligned error: 7.41 Å